Protein AF-R1GXG4-F1 (afdb_monomer)

Mean predicted aligned error: 20.09 Å

pLDDT: mean 72.53, std 22.58, range [26.75, 98.0]

InterPro domains:
  IPR001138 Zn(2)Cys(6) fungal-type DNA-binding domain [PF00172] (22-57)
  IPR001138 Zn(2)Cys(6) fungal-type DNA-binding domain [PS00463] (22-50)
  IPR001138 Zn(2)Cys(6) fungal-type DNA-binding domain [PS50048] (22-52)
  IPR001138 Zn(2)Cys(6) fungal-type DNA-binding domain [SM00066] (17-63)
  IPR001138 Zn(2)Cys(6) fungal-type DNA-binding domain [cd00067] (22-50)
  IPR007219 Xylanolytic transcriptional activator, regulatory domain [PF04082] (161-331)
  IPR036864 Zn(2)-C6 fungal-type DNA-binding domain superfamily [G3DSA:4.10.240.10] (21-91)
  IPR036864 Zn(2)-C6 fungal-type DNA-binding domain superfamily [SSF57701] (13-61)
  IPR050815 Transcription factor, fungi [PTHR47338] (9-331)

Nearest PDB structures (foldseek):
  8qag-assembly1_A  TM=4.528E-01  e=6.783E+00  synthetic construct
  4gpk-assembly1_C  TM=3.638E-01  e=4.171E+00  Bacillus thuringiensis serovar thuringiensis
  4gpk-assembly3_K  TM=1.773E-01  e=3.785E+00  Bacillus thuringiensis serovar thuringiensis

Organism: Botryosphaeria parva (strain UCR-NP2) (NCBI:txid1287680)

Sequence (346 aa):
MQTPLDSPPAAAPRSRQQAGLACDECRRRKLRCDRGQPHCGACRESGVVCNRTSTRQPRGPKKGHLRALQSRIVALERRLSDQNLGDEFVGFPEDSDAFAEPLQSLDDLLAQGLQHGPQQDAMASGSSNSSAVELVTPPPLLGSSPVDCISDLMRADLDHLYFDRAHTFCPMLSKRRYFSRARQPRCSDVDSFSCLQHAMWTLAVSMSSQFQYIQDDLYAYTRLMLESLELDPLQVDCIQIEQVQAWALLAMYEFMRVGYRRGWMSAGKCFRFAILMKLHNIDGLDGIAVNSSVTLSWAEIEERRRTFWMAYTIDRFISLLDQLPLTFDQHVVSIAPDPKVNVSQR

Radius of gyration: 32.57 Å; Cα contacts (8 Å, |Δi|>4): 251; chains: 1; bounding box: 106×86×86 Å

Solvent-accessible surface area (backbone atoms only — not comparable to full-atom values): 22149 Å² total; per-residue (Å²): 140,89,84,82,85,86,74,80,84,78,81,75,81,80,72,83,76,73,94,68,82,66,33,52,58,34,57,73,71,72,47,88,59,78,72,41,82,89,45,24,63,69,32,57,77,65,74,46,85,58,46,70,76,88,70,80,77,80,77,72,81,64,95,56,54,69,59,54,51,53,54,49,49,57,55,47,52,52,55,51,63,77,56,66,76,78,88,90,79,86,81,75,85,86,83,86,88,87,86,88,79,81,86,78,66,84,70,67,73,73,72,73,82,80,87,85,86,85,90,88,86,85,88,82,89,83,85,82,92,72,88,78,72,83,72,76,73,76,78,79,77,84,66,84,60,81,67,79,72,62,46,73,66,55,52,53,51,30,55,51,44,18,64,67,58,50,32,74,83,54,65,33,73,54,69,71,58,49,57,61,55,70,70,50,84,80,69,94,66,92,42,50,60,58,35,24,53,38,19,43,34,39,40,24,28,77,75,35,83,90,41,54,90,50,38,66,62,41,43,53,49,31,50,52,51,52,53,53,57,70,68,40,83,86,51,81,88,64,84,54,71,40,44,35,49,18,29,44,39,44,15,54,38,21,54,76,75,75,35,61,74,59,12,50,55,35,37,53,50,20,49,51,46,38,55,74,66,43,41,46,31,61,66,35,93,66,51,65,74,78,84,53,103,59,88,73,50,72,67,57,54,49,28,46,51,33,41,41,53,51,50,52,49,50,44,50,53,55,24,68,75,69,74,47,84,68,83,74,59,76,89,68,53,52,57,76,95,58,91,79,79,82,82,83,87,130

Secondary structure (DSSP, 8-state):
---PPPPPPPPPP------PPPPHHHHHTTPPP---SSS-HHHHHTT------SS-PPPPSPTTHHHHHHHHHHHHHHHHHTT-------PPP------------TTSSSSSSS----------------------PPPP--SS-GGGG--HHHHHHHHHHIIIIIHHH---S-HHHHHHHHTSPPPSS--HHHHHHHHHHHHHHHT-GGGGGGHHHHHHHHHHHHHHHHH-TT-TT---HHHHHHHHHHHHHHHHHT-HHHHHHHHHHHHHHHHHTTGGGTTSTTTTTSS-SS---HHHHHHHHHHHHHHHHHHHHHHHHH-PPPSS-TTT----S-TTSSSS--

Structure (mmCIF, N/CA/C/O backbone):
data_AF-R1GXG4-F1
#
_entry.id   AF-R1GXG4-F1
#
loop_
_atom_site.group_PDB
_atom_site.id
_atom_site.type_symbol
_atom_site.label_atom_id
_atom_site.label_alt_id
_atom_site.label_comp_id
_atom_site.label_asym_id
_atom_site.label_entity_id
_atom_site.label_seq_id
_atom_site.pdbx_PDB_ins_code
_atom_site.Cartn_x
_atom_site.Cartn_y
_atom_site.Cartn_z
_atom_site.occupancy
_atom_site.B_iso_or_equiv
_atom_site.auth_seq_id
_atom_site.auth_comp_id
_atom_site.auth_asym_id
_atom_site.auth_atom_id
_atom_site.pdbx_PDB_model_num
ATOM 1 N N . MET A 1 1 ? 74.394 -22.932 -60.256 1.00 44.94 1 MET A N 1
ATOM 2 C CA . MET A 1 1 ? 73.849 -22.088 -59.175 1.00 44.94 1 MET A CA 1
ATOM 3 C C . MET A 1 1 ? 72.400 -21.790 -59.510 1.00 44.94 1 MET A C 1
ATOM 5 O O . MET A 1 1 ? 72.145 -21.129 -60.505 1.00 44.94 1 MET A O 1
ATOM 9 N N . GLN A 1 2 ? 71.476 -22.406 -58.774 1.00 38.97 2 GLN A N 1
ATOM 10 C CA . GLN A 1 2 ? 70.028 -22.247 -58.920 1.00 38.97 2 GLN A CA 1
ATOM 11 C C . GLN A 1 2 ? 69.531 -21.282 -57.841 1.00 38.97 2 GLN A C 1
ATOM 13 O O . GLN A 1 2 ? 69.776 -21.562 -56.675 1.00 38.97 2 GLN A O 1
ATOM 18 N N . THR A 1 3 ? 68.804 -20.230 -58.224 1.00 42.28 3 THR A N 1
ATOM 19 C CA . THR A 1 3 ? 67.638 -19.690 -57.495 1.00 42.28 3 THR A CA 1
ATOM 20 C C . THR A 1 3 ? 66.798 -18.838 -58.466 1.00 42.28 3 THR A C 1
ATOM 22 O O . THR A 1 3 ? 67.343 -17.932 -59.098 1.00 42.28 3 THR A O 1
ATOM 25 N N . PRO A 1 4 ? 65.495 -19.127 -58.652 1.00 42.59 4 PRO A N 1
ATOM 26 C CA . PRO A 1 4 ? 64.581 -18.296 -59.431 1.00 42.59 4 PRO A CA 1
ATOM 27 C C . PRO A 1 4 ? 63.930 -17.195 -58.578 1.00 42.59 4 PRO A C 1
ATOM 29 O O . PRO A 1 4 ? 63.867 -17.283 -57.356 1.00 42.59 4 PRO A O 1
ATOM 32 N N . LEU A 1 5 ? 63.439 -16.172 -59.276 1.00 43.88 5 LEU A N 1
ATOM 33 C CA . LEU A 1 5 ? 62.686 -15.016 -58.786 1.00 43.88 5 LEU A CA 1
ATOM 34 C C . LEU A 1 5 ? 61.422 -15.413 -57.999 1.00 43.88 5 LEU A C 1
ATOM 36 O O . LEU A 1 5 ? 60.518 -16.038 -58.557 1.00 43.88 5 LEU A O 1
ATOM 40 N N . ASP A 1 6 ? 61.327 -14.966 -56.744 1.00 38.16 6 ASP A N 1
ATOM 41 C CA . ASP A 1 6 ? 60.097 -15.022 -55.951 1.00 38.16 6 ASP A CA 1
ATOM 42 C C . ASP A 1 6 ? 59.079 -13.993 -56.463 1.00 38.16 6 ASP A C 1
ATOM 44 O O . ASP A 1 6 ? 59.303 -12.781 -56.475 1.00 38.16 6 ASP A O 1
ATOM 48 N N . SER A 1 7 ? 57.939 -14.513 -56.907 1.00 48.03 7 SER A N 1
ATOM 49 C CA . SER A 1 7 ? 56.750 -13.752 -57.290 1.00 48.03 7 SER A CA 1
ATOM 50 C C . SER A 1 7 ? 55.931 -13.392 -56.040 1.00 48.03 7 SER A C 1
ATOM 52 O O . SER A 1 7 ? 55.895 -14.183 -55.095 1.00 48.03 7 SER A O 1
ATOM 54 N N . PRO A 1 8 ? 55.229 -12.243 -55.999 1.00 52.62 8 PRO A N 1
ATOM 55 C CA . PRO A 1 8 ? 54.427 -11.868 -54.837 1.00 52.62 8 PRO A CA 1
ATOM 56 C C . PRO A 1 8 ? 53.206 -12.796 -54.695 1.00 52.62 8 PRO A C 1
ATOM 58 O O . PRO A 1 8 ? 52.617 -13.189 -55.708 1.00 52.62 8 PRO A O 1
ATOM 61 N N . PRO A 1 9 ? 52.778 -13.143 -53.466 1.00 43.19 9 PRO A N 1
ATOM 62 C CA . PRO A 1 9 ? 51.640 -14.029 -53.272 1.00 43.19 9 PRO A CA 1
ATOM 63 C C . PRO A 1 9 ? 50.354 -13.370 -53.780 1.00 43.19 9 PRO A C 1
ATOM 65 O O . PRO A 1 9 ? 49.952 -12.291 -53.340 1.00 43.19 9 PRO A O 1
ATOM 68 N N . ALA A 1 10 ? 49.715 -14.057 -54.725 1.00 40.66 10 ALA A N 1
ATOM 69 C CA . ALA A 1 10 ? 48.426 -13.712 -55.293 1.00 40.66 10 ALA A CA 1
ATOM 70 C C . ALA A 1 10 ? 47.373 -13.526 -54.188 1.00 40.66 10 ALA A C 1
ATOM 72 O O . ALA A 1 10 ? 47.173 -14.389 -53.331 1.00 40.66 10 ALA A O 1
ATOM 73 N N . ALA A 1 11 ? 46.689 -12.382 -54.228 1.00 45.34 11 ALA A N 1
ATOM 74 C CA . ALA A 1 11 ? 45.586 -12.061 -53.339 1.00 45.34 11 ALA A CA 1
ATOM 75 C C . ALA A 1 11 ? 44.495 -13.139 -53.430 1.00 45.34 11 ALA A C 1
ATOM 77 O O . ALA A 1 11 ? 43.921 -13.375 -54.495 1.00 45.34 11 ALA A O 1
ATOM 78 N N . ALA A 1 12 ? 44.208 -13.779 -52.296 1.00 45.47 12 ALA A N 1
ATOM 79 C CA . ALA A 1 12 ? 43.171 -14.792 -52.190 1.00 45.47 12 ALA A CA 1
ATOM 80 C C . ALA A 1 12 ? 41.801 -14.236 -52.641 1.00 45.47 12 ALA A C 1
ATOM 82 O O . ALA A 1 12 ? 41.449 -13.096 -52.307 1.00 45.47 12 ALA A O 1
ATOM 83 N N . PRO A 1 13 ? 40.999 -15.027 -53.376 1.00 40.62 13 PRO A N 1
ATOM 84 C CA . PRO A 1 13 ? 39.686 -14.605 -53.835 1.00 40.62 13 PRO A CA 1
ATOM 85 C C . PRO A 1 13 ? 38.776 -14.335 -52.633 1.00 40.62 13 PRO A C 1
ATOM 87 O O . PRO A 1 13 ? 38.553 -15.197 -51.781 1.00 40.62 13 PRO A O 1
ATOM 90 N N . ARG A 1 14 ? 38.243 -13.109 -52.566 1.00 51.12 14 ARG A N 1
ATOM 91 C CA . ARG A 1 14 ? 37.269 -12.688 -51.554 1.00 51.12 14 ARG A CA 1
ATOM 92 C C . ARG A 1 14 ? 36.060 -13.617 -51.614 1.00 51.12 14 ARG A C 1
ATOM 94 O O . ARG A 1 14 ? 35.303 -13.589 -52.585 1.00 51.12 14 ARG A O 1
ATOM 101 N N . SER A 1 15 ? 35.878 -14.419 -50.568 1.00 42.91 15 SER A N 1
ATOM 102 C CA . SER A 1 15 ? 34.704 -15.269 -50.415 1.00 42.91 15 SER A CA 1
ATOM 103 C C . SER A 1 15 ? 33.437 -14.418 -50.523 1.00 42.91 15 SER A C 1
ATOM 105 O O . SER A 1 15 ? 33.305 -13.339 -49.934 1.00 42.91 15 SER A O 1
ATOM 107 N N . ARG A 1 16 ? 32.513 -14.890 -51.361 1.00 47.59 16 ARG A N 1
ATOM 108 C CA . ARG A 1 16 ? 31.214 -14.272 -51.620 1.00 47.59 16 ARG A CA 1
ATOM 109 C C . ARG A 1 16 ? 30.468 -14.179 -50.285 1.00 47.59 16 ARG A C 1
ATOM 111 O O . ARG A 1 16 ? 30.057 -15.190 -49.728 1.00 47.59 16 ARG A O 1
ATOM 118 N N . GLN A 1 17 ? 30.383 -12.965 -49.740 1.00 50.81 17 GLN A N 1
ATOM 119 C CA . GLN A 1 17 ? 29.927 -12.710 -48.374 1.00 50.81 17 GLN A CA 1
ATOM 120 C C . GLN A 1 17 ? 28.478 -13.172 -48.175 1.00 50.81 17 GLN A C 1
ATOM 122 O O . GLN A 1 17 ? 27.550 -12.590 -48.739 1.00 50.81 17 GLN A O 1
ATOM 127 N N . GLN A 1 18 ? 28.286 -14.172 -47.312 1.00 50.88 18 GLN A N 1
ATOM 128 C CA . GLN A 1 18 ? 27.005 -14.424 -46.655 1.00 50.88 18 GLN A CA 1
ATOM 129 C C . GLN A 1 18 ? 26.520 -13.134 -45.975 1.00 50.88 18 GLN A C 1
ATOM 131 O O . GLN A 1 18 ? 27.303 -12.391 -45.374 1.00 50.88 18 GLN A O 1
ATOM 136 N N . ALA A 1 19 ? 25.222 -12.852 -46.076 1.00 49.00 19 ALA A N 1
ATOM 137 C CA . ALA A 1 19 ? 24.590 -11.653 -45.535 1.00 49.00 19 ALA A CA 1
ATOM 138 C C . ALA A 1 19 ? 24.528 -11.676 -43.991 1.00 49.00 19 ALA A C 1
ATOM 140 O O . ALA A 1 19 ? 23.471 -11.856 -43.398 1.00 49.00 19 ALA A O 1
ATOM 141 N N . GLY A 1 20 ? 25.669 -11.494 -43.321 1.00 63.03 20 GLY A N 1
ATOM 142 C CA . GLY A 1 20 ? 25.749 -11.366 -41.862 1.00 63.03 20 GLY A CA 1
ATOM 143 C C . GLY A 1 20 ? 25.339 -9.973 -41.368 1.00 63.03 20 GLY A C 1
ATOM 144 O O . GLY A 1 20 ? 25.554 -8.975 -42.059 1.00 63.03 20 GLY A O 1
ATOM 145 N N . LEU A 1 21 ? 24.763 -9.871 -40.167 1.00 74.69 21 LEU A N 1
ATOM 146 C CA . LEU A 1 21 ? 24.398 -8.581 -39.569 1.00 74.69 21 LEU A CA 1
ATOM 147 C C . LEU A 1 21 ? 25.643 -7.701 -39.320 1.00 74.69 21 LEU A C 1
ATOM 149 O O . LEU A 1 21 ? 26.699 -8.186 -38.918 1.00 74.69 21 LEU A O 1
ATOM 153 N N . ALA A 1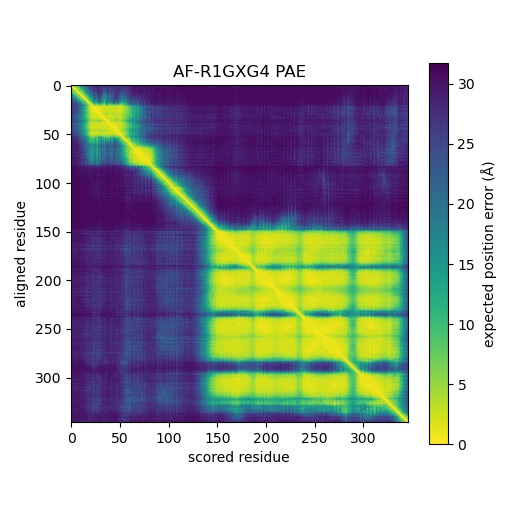 22 ? 25.512 -6.390 -39.544 1.00 85.25 22 ALA A N 1
ATOM 154 C CA . ALA A 1 22 ? 26.508 -5.402 -39.119 1.00 85.25 22 ALA A CA 1
ATOM 155 C C . ALA A 1 22 ? 26.616 -5.366 -37.582 1.00 85.25 22 ALA A C 1
ATOM 157 O O . ALA A 1 22 ? 25.598 -5.563 -36.907 1.00 85.25 22 ALA A O 1
ATOM 158 N N . CYS A 1 23 ? 27.815 -5.081 -37.055 1.00 87.38 23 CYS A N 1
ATOM 159 C CA . CYS A 1 23 ? 28.046 -4.896 -35.618 1.00 87.38 23 CYS A CA 1
ATOM 160 C C . CYS A 1 23 ? 27.237 -3.720 -35.054 1.00 87.38 23 CYS A C 1
ATOM 162 O O . CYS A 1 23 ? 26.769 -2.851 -35.801 1.00 87.38 23 CYS A O 1
ATOM 164 N N . ASP A 1 24 ? 27.080 -3.698 -33.735 1.00 86.12 24 ASP A N 1
ATOM 165 C CA . ASP A 1 24 ? 26.191 -2.758 -33.056 1.00 86.12 24 ASP A CA 1
ATOM 166 C C . ASP A 1 24 ? 26.666 -1.309 -33.215 1.00 86.12 24 ASP A C 1
ATOM 168 O O . ASP A 1 24 ? 25.859 -0.429 -33.513 1.00 86.12 24 ASP A O 1
ATOM 172 N N . GLU A 1 25 ? 27.979 -1.065 -33.170 1.00 86.31 25 GLU A N 1
ATOM 173 C CA . GLU A 1 25 ? 28.520 0.292 -33.293 1.00 86.31 25 GLU A CA 1
ATOM 174 C C . GLU A 1 25 ? 28.436 0.839 -34.724 1.00 86.31 25 GLU A C 1
ATOM 176 O O . GLU A 1 25 ? 28.010 1.978 -34.925 1.00 86.31 25 GLU A O 1
ATOM 181 N N . CYS A 1 26 ? 28.732 0.028 -35.750 1.00 87.75 26 CYS A N 1
ATOM 182 C CA . CYS A 1 26 ? 28.500 0.443 -37.138 1.00 87.75 26 CYS A CA 1
ATOM 183 C C . CYS A 1 26 ? 27.008 0.684 -37.408 1.00 87.75 26 CYS A C 1
ATOM 185 O O . CYS A 1 26 ? 26.660 1.600 -38.152 1.00 87.75 26 CYS A O 1
ATOM 187 N N . ARG A 1 27 ? 26.111 -0.094 -36.784 1.00 83.69 27 ARG A N 1
ATOM 188 C CA . ARG A 1 27 ? 24.660 0.103 -36.903 1.00 83.69 27 ARG A CA 1
ATOM 189 C C . ARG A 1 27 ? 24.210 1.397 -36.224 1.00 83.69 27 ARG A C 1
ATOM 191 O O . ARG A 1 27 ? 23.431 2.139 -36.821 1.00 83.69 27 ARG A O 1
ATOM 198 N N . ARG A 1 28 ? 24.724 1.687 -35.026 1.00 82.62 28 ARG A N 1
ATOM 199 C CA . ARG A 1 28 ? 24.441 2.913 -34.264 1.00 82.62 28 ARG A CA 1
ATOM 200 C C . ARG A 1 28 ? 24.931 4.158 -35.002 1.00 82.62 28 ARG A C 1
ATOM 202 O O . ARG A 1 28 ? 24.184 5.122 -35.131 1.00 82.62 28 ARG A O 1
ATOM 209 N N . ARG A 1 29 ? 26.149 4.108 -35.554 1.00 83.38 29 ARG A N 1
ATOM 210 C CA . ARG A 1 29 ? 26.756 5.205 -36.329 1.00 83.38 29 ARG A CA 1
ATOM 211 C C . ARG A 1 29 ? 26.276 5.288 -37.781 1.00 83.38 29 ARG A C 1
ATOM 213 O O . ARG A 1 29 ? 26.661 6.213 -38.485 1.00 83.38 29 ARG A O 1
ATOM 220 N N . LYS A 1 30 ? 25.446 4.341 -38.238 1.00 85.19 30 LYS A N 1
ATOM 221 C CA . LYS A 1 30 ? 24.996 4.213 -39.639 1.00 85.19 30 LYS A CA 1
ATOM 222 C C . LYS A 1 30 ? 26.164 4.145 -40.642 1.00 85.19 30 LYS A C 1
ATOM 224 O O . LYS A 1 30 ? 26.069 4.661 -41.751 1.00 85.19 30 LYS A O 1
ATOM 229 N N . LEU A 1 31 ? 27.259 3.490 -40.255 1.00 84.31 31 LEU A N 1
ATOM 230 C CA . LEU A 1 31 ? 28.454 3.298 -41.079 1.00 84.31 31 LEU A CA 1
ATOM 231 C C . LEU A 1 31 ? 28.465 1.906 -41.721 1.00 84.31 31 LEU A C 1
ATOM 233 O O . LEU A 1 31 ? 27.875 0.949 -41.208 1.00 84.31 31 LEU A O 1
ATOM 237 N N . ARG A 1 32 ? 29.174 1.770 -42.846 1.00 83.44 32 ARG A N 1
ATOM 238 C CA . ARG A 1 32 ? 29.351 0.480 -43.520 1.00 83.44 32 ARG A CA 1
ATOM 239 C C . ARG A 1 32 ? 30.250 -0.428 -42.675 1.00 83.44 32 ARG A C 1
ATOM 241 O O . ARG A 1 32 ? 31.396 -0.091 -42.411 1.00 83.44 32 ARG A O 1
ATOM 248 N N . CYS A 1 33 ? 29.737 -1.594 -42.282 1.00 87.94 33 CYS A N 1
ATOM 249 C CA . CYS A 1 33 ? 30.510 -2.608 -41.563 1.00 87.94 33 CYS A CA 1
ATOM 250 C C . CYS A 1 33 ? 31.160 -3.579 -42.559 1.00 87.94 33 CYS A C 1
ATOM 252 O O . CYS A 1 33 ? 30.465 -4.265 -43.311 1.00 87.94 33 CYS A O 1
ATOM 254 N N . ASP A 1 34 ? 32.486 -3.660 -42.538 1.00 87.44 34 ASP A N 1
ATOM 255 C CA . ASP A 1 34 ? 33.313 -4.591 -43.319 1.00 87.44 34 ASP A CA 1
ATOM 256 C C . ASP A 1 34 ? 33.333 -6.019 -42.742 1.00 87.44 34 ASP A C 1
ATOM 258 O O . ASP A 1 34 ? 33.772 -6.952 -43.408 1.00 87.44 34 ASP A O 1
ATOM 262 N N . ARG A 1 35 ? 32.770 -6.211 -41.540 1.00 82.44 35 ARG A N 1
ATOM 263 C CA . ARG A 1 35 ? 32.528 -7.515 -40.897 1.00 82.44 35 ARG A CA 1
ATOM 264 C C . ARG A 1 35 ? 33.786 -8.355 -40.586 1.00 82.44 35 ARG A C 1
ATOM 266 O O . ARG A 1 35 ? 33.638 -9.526 -40.237 1.00 82.44 35 ARG A O 1
ATOM 273 N N . GLY A 1 36 ? 34.988 -7.769 -40.568 1.00 82.06 36 GLY A N 1
ATOM 274 C CA . GLY A 1 36 ? 36.224 -8.459 -40.148 1.00 82.06 36 GLY A CA 1
ATOM 275 C C . GLY A 1 36 ? 36.154 -9.062 -38.732 1.00 82.06 36 GLY A C 1
ATOM 276 O O . GLY A 1 36 ? 35.508 -8.494 -37.855 1.00 82.06 36 GLY A O 1
ATOM 277 N N . GLN A 1 37 ? 36.748 -10.235 -38.498 1.00 77.19 37 GLN A N 1
ATOM 278 C CA . GLN A 1 37 ? 36.896 -10.839 -37.159 1.00 77.19 37 GLN A CA 1
ATOM 279 C C . GLN A 1 37 ? 38.342 -10.651 -36.670 1.00 77.19 37 GLN A C 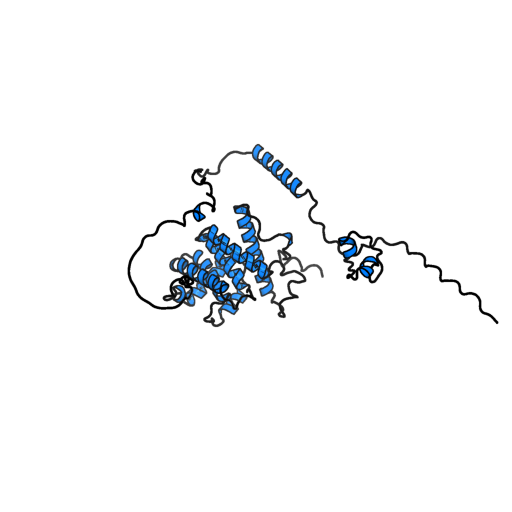1
ATOM 281 O O . GLN A 1 37 ? 39.247 -10.777 -37.495 1.00 77.19 37 GLN A O 1
ATOM 286 N N . PRO A 1 38 ? 38.593 -10.358 -35.375 1.00 77.06 38 PRO A N 1
ATOM 287 C CA . PRO A 1 38 ? 37.645 -10.218 -34.254 1.00 77.06 38 PRO A CA 1
ATOM 288 C C . PRO A 1 38 ? 36.918 -8.860 -34.189 1.00 77.06 38 PRO A C 1
ATOM 290 O O . PRO A 1 38 ? 35.855 -8.758 -33.581 1.00 77.06 38 PRO A O 1
ATOM 293 N N . HIS A 1 39 ? 37.433 -7.830 -34.864 1.00 87.75 39 HIS A N 1
ATOM 294 C CA . HIS A 1 39 ? 36.821 -6.501 -34.944 1.00 87.75 39 HIS A CA 1
ATOM 295 C C . HIS A 1 39 ? 36.692 -6.063 -36.404 1.00 87.75 39 HIS A C 1
ATOM 297 O O . HIS A 1 39 ? 37.554 -6.376 -37.226 1.00 87.75 39 HIS A O 1
ATOM 303 N N . CYS A 1 40 ? 35.628 -5.324 -36.736 1.00 90.19 40 CYS A N 1
ATOM 304 C CA . CYS A 1 40 ? 35.537 -4.691 -38.051 1.00 90.19 40 CYS A CA 1
ATOM 305 C C . CYS A 1 40 ? 36.521 -3.509 -38.141 1.00 90.19 40 CYS A C 1
ATOM 307 O O . CYS A 1 40 ? 36.838 -2.890 -37.122 1.00 90.19 40 CYS A O 1
ATOM 309 N N . GLY A 1 41 ? 36.999 -3.191 -39.345 1.00 88.00 41 GLY A N 1
ATOM 310 C CA . GLY A 1 41 ? 37.988 -2.141 -39.595 1.00 88.00 41 GLY A CA 1
ATOM 311 C C . GLY A 1 41 ? 37.577 -0.789 -39.016 1.00 88.00 41 GLY A C 1
ATOM 312 O O . GLY A 1 41 ? 38.366 -0.164 -38.316 1.00 88.00 41 GLY A O 1
ATOM 313 N N . ALA A 1 42 ? 36.305 -0.410 -39.175 1.00 87.75 42 ALA A N 1
ATOM 314 C CA . ALA A 1 42 ? 35.783 0.844 -38.626 1.00 87.75 42 ALA A CA 1
ATOM 315 C C . ALA A 1 42 ? 35.849 0.908 -37.086 1.00 87.75 42 ALA A C 1
ATOM 317 O O . ALA A 1 42 ? 36.199 1.943 -36.518 1.00 87.75 42 ALA A O 1
ATOM 318 N N . CYS A 1 43 ? 35.528 -0.192 -36.394 1.00 90.44 43 CYS A N 1
ATOM 319 C CA . CYS A 1 43 ? 35.638 -0.257 -34.934 1.00 90.44 43 CYS A CA 1
ATOM 320 C C . CYS A 1 43 ? 37.098 -0.288 -34.475 1.00 90.44 43 CYS A C 1
ATOM 322 O O . CYS A 1 43 ? 37.418 0.331 -33.465 1.00 90.44 43 CYS A O 1
ATOM 324 N N . ARG A 1 44 ? 37.974 -0.968 -35.228 1.00 90.19 44 ARG A N 1
ATOM 325 C CA . ARG A 1 44 ? 39.410 -1.039 -34.938 1.00 90.19 44 ARG A CA 1
ATOM 326 C C . ARG A 1 44 ? 40.068 0.336 -35.031 1.00 90.19 44 ARG A C 1
ATOM 328 O O . ARG A 1 44 ? 40.781 0.719 -34.116 1.00 90.19 44 ARG A O 1
ATOM 335 N N . GLU A 1 45 ? 39.798 1.079 -36.100 1.00 87.38 45 GLU A N 1
ATOM 336 C CA . GLU A 1 45 ? 40.315 2.443 -36.287 1.00 87.38 45 GLU A CA 1
ATOM 337 C C . GLU A 1 45 ? 39.759 3.418 -35.250 1.00 87.38 45 GLU A C 1
ATOM 339 O O . GLU A 1 45 ? 40.465 4.304 -34.785 1.00 87.38 45 GLU A O 1
ATOM 344 N N . SER A 1 46 ? 38.504 3.225 -34.842 1.00 85.44 46 SER A N 1
ATOM 345 C CA . SER A 1 46 ? 37.871 4.055 -33.815 1.00 85.44 46 SER A CA 1
ATOM 346 C C . SER A 1 46 ? 38.261 3.669 -32.380 1.00 85.44 46 SER A C 1
ATOM 348 O O . SER A 1 46 ? 37.804 4.332 -31.454 1.00 85.44 46 SER A O 1
ATOM 350 N N . GLY A 1 47 ? 39.029 2.591 -32.170 1.00 84.19 47 GLY A N 1
ATOM 351 C CA . GLY A 1 47 ? 39.413 2.106 -30.836 1.00 84.19 47 GLY A CA 1
ATOM 352 C C . GLY A 1 47 ? 38.242 1.654 -29.951 1.00 84.19 47 GLY A C 1
ATOM 353 O O . GLY A 1 47 ? 38.367 1.621 -28.732 1.00 84.19 47 GLY A O 1
ATOM 354 N N . VAL A 1 48 ? 37.088 1.330 -30.542 1.00 86.44 48 VAL A N 1
ATOM 355 C CA . VAL A 1 48 ? 35.854 0.990 -29.813 1.00 86.44 48 VAL A CA 1
ATOM 356 C C . VAL A 1 48 ? 35.559 -0.505 -29.862 1.00 86.44 48 VAL A C 1
ATOM 358 O O . VAL A 1 48 ? 35.839 -1.188 -30.850 1.00 86.44 48 VAL A O 1
ATOM 361 N N . VAL A 1 49 ? 34.923 -1.015 -28.806 1.00 85.69 49 VAL A N 1
ATOM 362 C CA . VAL A 1 49 ? 34.553 -2.430 -28.687 1.00 85.69 49 VAL A CA 1
ATOM 363 C C . VAL A 1 49 ? 33.554 -2.817 -29.783 1.00 85.69 49 VAL A C 1
ATOM 365 O O . VAL A 1 49 ? 32.442 -2.296 -29.868 1.00 85.69 49 VAL A O 1
ATOM 368 N N . CYS A 1 50 ? 33.944 -3.762 -30.640 1.00 88.88 50 CYS A N 1
ATOM 369 C CA . CYS A 1 50 ? 33.102 -4.258 -31.728 1.00 88.88 50 CYS A CA 1
ATOM 370 C C . CYS A 1 50 ? 32.235 -5.434 -31.258 1.00 88.88 50 CYS A C 1
ATOM 372 O O . CYS A 1 50 ? 32.651 -6.585 -31.387 1.00 88.88 50 CYS A O 1
ATOM 374 N N . ASN A 1 51 ? 31.018 -5.163 -30.776 1.00 86.62 51 ASN A N 1
ATOM 375 C CA . ASN A 1 51 ? 30.057 -6.213 -30.421 1.00 86.62 51 ASN A CA 1
ATOM 376 C C . ASN A 1 51 ? 29.113 -6.565 -31.592 1.00 86.62 51 ASN A C 1
ATOM 378 O O . ASN A 1 51 ? 28.684 -5.691 -32.352 1.00 86.62 51 ASN A O 1
ATOM 382 N N . ARG A 1 52 ? 28.812 -7.856 -31.768 1.00 82.75 52 ARG A N 1
ATOM 383 C CA . ARG A 1 52 ? 27.872 -8.378 -32.773 1.00 82.75 52 ARG A CA 1
ATOM 384 C C . ARG A 1 52 ? 26.754 -9.134 -32.073 1.00 82.75 52 ARG A C 1
ATOM 386 O O . ARG A 1 52 ? 26.799 -10.356 -31.973 1.00 82.75 52 ARG A O 1
ATOM 393 N N . THR A 1 53 ? 25.728 -8.415 -31.640 1.00 70.81 53 THR A N 1
ATOM 394 C CA . THR A 1 53 ? 24.545 -9.047 -31.053 1.00 70.81 53 THR A CA 1
ATOM 395 C C . THR A 1 53 ? 23.726 -9.770 -32.140 1.00 70.81 53 THR A C 1
ATOM 397 O O . THR A 1 53 ? 23.337 -9.162 -33.145 1.00 70.81 53 THR A O 1
ATOM 400 N N . SER A 1 54 ? 23.471 -11.079 -31.977 1.00 64.69 54 SER A N 1
ATOM 401 C CA . SER A 1 54 ? 22.716 -11.894 -32.956 1.00 64.69 54 SER A CA 1
ATOM 402 C C . SER A 1 54 ? 21.199 -11.659 -32.892 1.00 64.69 54 SER A C 1
ATOM 404 O O . SER A 1 54 ? 20.486 -11.878 -33.873 1.00 64.69 54 SER A O 1
ATOM 406 N N . THR A 1 55 ? 20.703 -11.137 -31.771 1.00 59.94 55 THR A N 1
ATOM 407 C CA . THR A 1 55 ? 19.288 -10.853 -31.533 1.00 59.94 55 THR A CA 1
ATOM 408 C C . THR A 1 55 ? 18.958 -9.406 -31.900 1.00 59.94 55 THR A C 1
ATOM 410 O O . THR A 1 55 ? 19.494 -8.453 -31.331 1.00 59.94 55 THR A O 1
ATOM 413 N N . ARG A 1 56 ? 18.055 -9.207 -32.869 1.00 56.78 56 ARG A N 1
ATOM 414 C CA . ARG A 1 56 ? 17.508 -7.875 -33.174 1.00 56.78 56 ARG A CA 1
ATOM 415 C C . ARG A 1 56 ? 16.626 -7.421 -32.008 1.00 56.78 56 ARG A C 1
ATOM 417 O O . ARG A 1 56 ? 15.578 -8.012 -31.787 1.00 56.78 56 ARG A O 1
ATOM 424 N N . GLN A 1 57 ? 17.016 -6.345 -31.328 1.00 61.03 57 GLN A N 1
ATOM 425 C CA . GLN A 1 57 ? 16.130 -5.600 -30.427 1.00 61.03 57 GLN A CA 1
ATOM 426 C C . GLN A 1 57 ? 14.850 -5.199 -31.201 1.00 61.03 57 GLN A C 1
ATOM 428 O O . GLN A 1 57 ? 14.973 -4.681 -32.325 1.00 61.03 57 GLN A O 1
ATOM 433 N N . PRO A 1 58 ? 13.636 -5.470 -30.684 1.00 58.41 58 PRO A N 1
ATOM 434 C CA . PRO A 1 58 ? 12.401 -5.112 -31.369 1.00 58.41 58 PRO A CA 1
ATOM 435 C C . PRO A 1 58 ? 12.325 -3.590 -31.521 1.00 58.41 58 PRO A C 1
ATOM 437 O O . PRO A 1 58 ? 12.574 -2.832 -30.588 1.00 58.41 58 PRO A O 1
ATOM 440 N N . ARG A 1 59 ? 12.015 -3.122 -32.734 1.00 61.16 59 ARG A N 1
ATOM 441 C CA . ARG A 1 59 ? 11.778 -1.693 -32.969 1.00 61.16 59 ARG A CA 1
ATOM 442 C C . ARG A 1 59 ? 10.460 -1.325 -32.295 1.00 61.16 59 ARG A C 1
ATOM 444 O O . ARG A 1 59 ? 9.487 -2.058 -32.465 1.00 61.16 59 ARG A O 1
ATOM 451 N N . GLY A 1 60 ? 10.445 -0.201 -31.579 1.00 64.94 60 GLY A N 1
ATOM 452 C CA . GLY A 1 60 ? 9.236 0.333 -30.953 1.00 64.94 60 GLY A CA 1
ATOM 453 C C . GLY A 1 60 ? 8.062 0.482 -31.937 1.00 64.94 60 GLY A C 1
ATOM 454 O O . GLY A 1 60 ? 8.260 0.408 -33.159 1.00 64.94 60 GLY A O 1
ATOM 455 N N . PRO A 1 61 ? 6.833 0.681 -31.426 1.00 70.12 61 PRO A N 1
ATOM 456 C CA . PRO A 1 61 ? 5.614 0.703 -32.232 1.00 70.12 61 PRO A CA 1
ATOM 457 C C . PRO A 1 61 ? 5.741 1.630 -33.447 1.00 70.12 61 PRO A C 1
ATOM 459 O O . PRO A 1 61 ? 6.278 2.736 -33.351 1.00 70.12 61 PRO A O 1
ATOM 462 N N . LYS A 1 62 ? 5.266 1.182 -34.620 1.00 69.44 62 LYS A N 1
ATOM 463 C CA . LYS A 1 62 ? 5.392 1.949 -35.872 1.00 69.44 62 LYS A CA 1
ATOM 464 C C . LYS A 1 62 ? 4.802 3.354 -35.689 1.00 69.44 62 LYS A C 1
ATOM 466 O O . LYS A 1 62 ? 3.666 3.498 -35.235 1.00 69.44 62 LYS A O 1
ATOM 471 N N . LYS A 1 63 ? 5.566 4.382 -36.077 1.00 57.28 63 LYS A N 1
ATOM 472 C CA . LYS A 1 63 ? 5.163 5.798 -36.051 1.00 57.28 63 LYS A CA 1
ATOM 473 C C . LYS A 1 63 ? 3.820 5.946 -36.782 1.00 57.28 63 LYS A C 1
ATOM 475 O O . LYS A 1 63 ? 3.768 5.787 -37.995 1.00 57.28 63 LYS A O 1
ATOM 480 N N . GLY A 1 64 ? 2.739 6.170 -36.033 1.00 69.19 64 GLY A N 1
ATOM 481 C CA . GLY A 1 64 ? 1.367 6.232 -36.556 1.00 69.19 64 GLY A CA 1
ATOM 482 C C . GLY A 1 64 ? 0.371 5.269 -35.899 1.00 69.19 64 GLY A C 1
ATOM 483 O O . GLY A 1 64 ? -0.827 5.499 -36.020 1.00 69.19 64 GLY A O 1
ATOM 484 N N . HIS A 1 65 ? 0.826 4.256 -35.150 1.00 77.25 65 HIS A N 1
ATOM 485 C CA . HIS A 1 65 ? -0.075 3.335 -34.440 1.00 77.25 65 HIS A CA 1
ATOM 486 C C . HIS A 1 65 ? -0.961 4.066 -33.418 1.00 77.25 65 HIS A C 1
ATOM 488 O O . HIS A 1 65 ? -2.161 3.829 -33.366 1.00 77.25 65 HIS A O 1
ATOM 494 N N . LEU A 1 66 ? -0.395 5.043 -32.700 1.00 75.25 66 LEU A N 1
ATOM 495 C CA . LEU A 1 66 ? -1.150 5.905 -31.785 1.00 75.25 66 LEU A CA 1
ATOM 496 C C . LEU A 1 66 ? -2.241 6.712 -32.506 1.00 75.25 66 LEU A C 1
ATOM 498 O O . LEU A 1 66 ? -3.370 6.755 -32.038 1.00 75.25 66 LEU A O 1
ATOM 502 N N . ARG A 1 67 ? -1.948 7.267 -33.691 1.00 77.94 67 ARG A N 1
ATOM 503 C CA . ARG A 1 67 ? -2.940 8.009 -34.492 1.00 77.94 67 ARG A CA 1
ATOM 504 C C . ARG A 1 67 ? -4.051 7.102 -35.027 1.00 77.94 67 ARG A C 1
ATOM 506 O O . ARG A 1 67 ? -5.205 7.517 -35.092 1.00 77.94 67 ARG A O 1
ATOM 513 N N . ALA A 1 68 ? -3.716 5.864 -35.391 1.00 81.75 68 ALA A N 1
ATOM 514 C CA . ALA A 1 68 ? -4.691 4.870 -35.832 1.00 81.75 68 ALA A CA 1
ATOM 515 C C . ALA A 1 68 ? -5.619 4.433 -34.686 1.00 81.75 68 ALA A C 1
ATOM 517 O O . ALA A 1 68 ? -6.823 4.300 -34.896 1.00 81.75 68 ALA A O 1
ATOM 518 N N . LEU A 1 69 ? -5.077 4.265 -33.474 1.00 79.38 69 LEU A N 1
ATOM 519 C CA . LEU A 1 69 ? -5.867 3.980 -32.275 1.00 79.38 69 LEU A CA 1
ATOM 520 C C . LEU A 1 69 ? -6.777 5.159 -31.911 1.00 79.38 69 LEU A C 1
ATOM 522 O O . LEU A 1 69 ? -7.972 4.951 -31.738 1.00 79.38 69 LEU A O 1
ATOM 526 N N . GLN A 1 70 ? -6.255 6.389 -31.909 1.00 83.56 70 GLN A N 1
ATOM 527 C CA . GLN A 1 70 ? -7.047 7.607 -31.680 1.00 83.56 70 GLN A CA 1
ATOM 528 C C . GLN A 1 70 ? -8.202 7.739 -32.683 1.00 83.56 70 GLN A C 1
ATOM 530 O O . GLN A 1 70 ? -9.337 7.988 -32.295 1.00 83.56 70 GLN A O 1
ATOM 535 N N . SER A 1 71 ? -7.947 7.485 -33.970 1.00 88.38 71 SER A N 1
ATOM 536 C CA . SER A 1 71 ? -8.993 7.531 -35.005 1.00 88.38 71 SER A CA 1
ATOM 537 C C . SER A 1 71 ? -10.066 6.456 -34.798 1.00 88.38 71 SER A C 1
ATOM 539 O O . SER A 1 71 ? -11.240 6.677 -35.086 1.00 88.38 71 SER A O 1
ATOM 541 N N . ARG A 1 72 ? -9.673 5.281 -34.289 1.00 87.94 72 ARG A N 1
ATOM 542 C CA . ARG A 1 72 ? -10.594 4.175 -34.010 1.00 87.94 72 ARG A CA 1
ATOM 543 C C . ARG A 1 72 ? -11.448 4.429 -32.769 1.00 87.94 72 ARG A C 1
ATOM 545 O O . ARG A 1 72 ? -12.607 4.037 -32.782 1.00 87.94 72 ARG A O 1
ATOM 552 N N . ILE A 1 73 ? -10.902 5.096 -31.753 1.00 90.00 73 ILE A N 1
ATOM 553 C CA . ILE A 1 73 ? -11.646 5.533 -30.562 1.00 90.00 73 ILE A CA 1
ATOM 554 C C . ILE A 1 73 ? -12.749 6.511 -30.973 1.00 90.00 73 ILE A C 1
ATOM 556 O O . ILE A 1 73 ? -13.916 6.212 -30.753 1.00 90.00 73 ILE A O 1
ATOM 560 N N . VAL A 1 74 ? -12.410 7.568 -31.719 1.00 89.38 74 VAL A N 1
ATOM 561 C CA . VAL A 1 74 ? -13.393 8.559 -32.204 1.00 89.38 74 VAL A CA 1
ATOM 562 C C . VAL A 1 74 ? -14.500 7.912 -33.048 1.00 89.38 74 VAL A C 1
ATOM 564 O O . VAL A 1 74 ? -15.669 8.283 -32.958 1.00 89.38 74 VAL A O 1
ATOM 567 N N . ALA A 1 75 ? -14.157 6.925 -33.879 1.00 86.81 75 ALA A N 1
ATOM 568 C CA . ALA A 1 75 ? -15.145 6.200 -34.676 1.00 86.81 75 ALA A CA 1
ATOM 569 C C . ALA A 1 75 ? -16.069 5.309 -33.825 1.00 86.81 75 ALA A C 1
ATOM 571 O O . ALA A 1 75 ? -17.232 5.131 -34.180 1.00 86.81 75 ALA A O 1
ATOM 572 N N . LEU A 1 76 ? -15.565 4.731 -32.731 1.00 82.88 76 LEU A N 1
ATOM 573 C CA . LEU A 1 76 ? -16.359 3.912 -31.814 1.00 82.88 76 LEU A CA 1
ATOM 574 C C . LEU A 1 76 ? -17.239 4.774 -30.911 1.00 82.88 76 LEU A C 1
ATOM 576 O O . LEU A 1 76 ? -18.405 4.443 -30.746 1.00 82.88 76 LEU A O 1
ATOM 580 N N . GLU A 1 77 ? -16.726 5.895 -30.410 1.00 83.69 77 GLU A N 1
ATOM 581 C CA . GLU A 1 77 ? -17.493 6.870 -29.628 1.00 83.69 77 GLU A CA 1
ATOM 582 C C . GLU A 1 77 ? -18.685 7.393 -30.426 1.00 83.69 77 GLU A C 1
ATOM 584 O O . GLU A 1 77 ? -19.806 7.338 -29.940 1.00 83.69 77 GLU A O 1
ATOM 589 N N . ARG A 1 78 ? -18.490 7.766 -31.699 1.00 83.44 78 ARG A N 1
ATOM 590 C CA . ARG A 1 78 ? -19.604 8.163 -32.579 1.00 83.44 78 ARG A CA 1
ATOM 591 C C . ARG A 1 78 ? -20.641 7.058 -32.760 1.00 83.44 78 ARG A C 1
ATOM 593 O O . ARG A 1 78 ? -21.832 7.331 -32.720 1.00 83.44 78 ARG A O 1
ATOM 600 N N . ARG A 1 79 ? -20.201 5.806 -32.923 1.00 81.31 79 ARG A N 1
ATOM 601 C CA . ARG A 1 79 ? -21.116 4.660 -33.054 1.00 81.31 79 ARG A CA 1
ATOM 602 C C . ARG A 1 79 ? -21.872 4.362 -31.765 1.00 81.31 79 ARG A C 1
ATOM 604 O O . ARG A 1 79 ? -22.985 3.865 -31.850 1.00 81.31 79 ARG A O 1
ATOM 611 N N . LEU A 1 80 ? -21.274 4.631 -30.608 1.00 73.69 80 LEU A N 1
ATOM 612 C CA . LEU A 1 80 ? -21.930 4.493 -29.311 1.00 73.69 80 LEU A CA 1
ATOM 613 C C . LEU A 1 80 ? -22.912 5.645 -29.064 1.00 73.69 80 LEU A C 1
ATOM 615 O O . LEU A 1 80 ? -24.014 5.393 -28.593 1.00 73.69 80 LEU A O 1
ATOM 619 N N . SER A 1 81 ? -22.571 6.874 -29.462 1.00 74.75 81 SER A N 1
ATOM 620 C CA . SER A 1 81 ? -23.484 8.023 -29.411 1.00 74.75 81 SER A CA 1
ATOM 621 C C . SER A 1 81 ? -24.694 7.853 -30.335 1.00 74.75 81 SER A C 1
ATOM 623 O O . SER A 1 81 ? -25.812 8.150 -29.925 1.00 74.75 81 SER A O 1
ATOM 625 N N . ASP A 1 82 ? -24.499 7.314 -31.542 1.00 72.44 82 ASP A N 1
ATOM 626 C CA . ASP A 1 82 ? -25.592 7.009 -32.479 1.00 72.44 82 ASP A CA 1
ATOM 627 C C . ASP A 1 82 ? -26.486 5.849 -31.994 1.00 72.44 82 ASP A C 1
ATOM 629 O O . ASP A 1 82 ? -27.611 5.692 -32.465 1.00 72.44 82 ASP A O 1
ATOM 633 N N . GLN A 1 83 ? -25.996 5.019 -31.065 1.00 67.50 83 GLN A N 1
ATOM 634 C CA . GLN A 1 83 ? -26.694 3.845 -30.530 1.00 67.50 83 GLN A CA 1
ATOM 635 C C . GLN A 1 83 ? -27.350 4.076 -29.165 1.00 67.50 83 GLN A C 1
ATOM 637 O O . GLN A 1 83 ? -27.694 3.090 -28.516 1.00 67.50 83 GLN A O 1
ATOM 642 N N . ASN A 1 84 ? -27.538 5.321 -28.714 1.00 54.59 84 ASN A N 1
ATOM 643 C CA . ASN A 1 84 ? -28.104 5.588 -27.392 1.00 54.59 84 ASN A CA 1
ATOM 644 C C . ASN A 1 84 ? -29.516 4.974 -27.230 1.00 54.59 84 ASN A C 1
ATOM 646 O O . ASN A 1 84 ? -30.529 5.575 -27.587 1.00 54.59 84 ASN A O 1
ATOM 650 N N . LEU A 1 85 ? -29.563 3.759 -26.673 1.00 49.41 85 LEU A N 1
ATOM 651 C CA . LEU A 1 85 ? -30.665 3.251 -25.872 1.00 49.41 85 LEU A CA 1
ATOM 652 C C . LEU A 1 85 ? -30.743 4.167 -24.659 1.00 49.41 85 LEU A C 1
ATOM 654 O O . LEU A 1 85 ? -29.842 4.182 -23.823 1.00 49.41 85 LEU A O 1
ATOM 658 N N . GLY A 1 86 ? -31.796 4.973 -24.632 1.00 45.28 86 GLY A N 1
ATOM 659 C CA . GLY A 1 86 ? -32.085 5.847 -23.518 1.00 45.28 86 GLY A CA 1
ATOM 660 C C . GLY A 1 86 ? -32.281 5.090 -22.205 1.00 45.28 86 GLY A C 1
ATOM 661 O O . GLY A 1 86 ? -32.828 3.990 -22.175 1.00 45.28 86 GLY A O 1
ATOM 662 N N . ASP A 1 87 ? -31.898 5.821 -21.163 1.00 48.12 87 ASP A N 1
ATOM 663 C CA . ASP A 1 87 ? -32.556 5.938 -19.863 1.00 48.12 87 ASP A CA 1
ATOM 664 C C . ASP A 1 87 ? -32.201 4.930 -18.759 1.00 48.12 87 ASP A C 1
ATOM 666 O O . ASP A 1 87 ? -32.681 3.804 -18.708 1.00 48.12 87 ASP A O 1
ATOM 670 N N . GLU A 1 88 ? -31.304 5.378 -17.876 1.00 44.72 88 GLU A N 1
ATOM 671 C CA . GLU A 1 88 ? -31.540 5.633 -16.442 1.00 44.72 88 GLU A CA 1
ATOM 672 C C . GLU A 1 88 ? -30.195 5.552 -15.700 1.00 44.72 88 GLU A C 1
ATOM 674 O O . GLU A 1 88 ? -29.758 4.492 -15.251 1.00 44.72 88 GLU A O 1
ATOM 679 N N . PHE A 1 89 ? -29.517 6.692 -15.533 1.00 37.69 89 PHE A N 1
ATOM 680 C CA . PHE A 1 89 ? -28.585 6.845 -14.418 1.00 37.69 89 PHE A CA 1
ATOM 681 C C . PHE A 1 89 ? -28.585 8.290 -13.914 1.00 37.69 89 PHE A C 1
ATOM 683 O O . PHE A 1 89 ? -28.377 9.239 -14.664 1.00 37.69 89 PHE A O 1
ATOM 690 N N . VAL A 1 90 ? -28.886 8.399 -12.624 1.00 38.78 90 VAL A N 1
ATOM 691 C CA . VAL A 1 90 ? -29.144 9.587 -11.807 1.00 38.78 90 VAL A CA 1
ATOM 692 C C . VAL A 1 90 ? -28.139 10.715 -12.063 1.00 38.78 90 VAL A C 1
ATOM 694 O O . VAL A 1 90 ? -26.946 10.575 -11.798 1.00 38.78 90 VAL A O 1
ATOM 697 N N . GLY A 1 91 ? -28.650 11.856 -12.531 1.00 33.66 91 GLY A N 1
ATOM 698 C CA . GLY A 1 91 ? -27.912 13.113 -12.564 1.00 33.66 91 GLY A CA 1
ATOM 699 C C . GLY A 1 91 ? -27.614 13.599 -11.147 1.00 33.66 91 GLY A C 1
ATOM 700 O O . GLY A 1 91 ? -28.522 13.765 -10.332 1.00 33.66 91 GLY A O 1
ATOM 701 N N . PHE A 1 92 ? -26.336 13.832 -10.861 1.00 31.34 92 PHE A N 1
ATOM 702 C CA . PHE A 1 92 ? -25.929 14.708 -9.768 1.00 31.34 92 PHE A CA 1
ATOM 703 C C . PHE A 1 92 ? -26.018 16.162 -10.259 1.00 31.34 92 PHE A C 1
ATOM 705 O O . PHE A 1 92 ? -25.632 16.414 -11.402 1.00 31.34 92 PHE A O 1
ATOM 712 N N . PRO A 1 93 ? -26.524 17.112 -9.451 1.00 38.56 93 PRO A N 1
ATOM 713 C CA . PRO A 1 93 ? -26.626 18.507 -9.863 1.00 38.56 93 PRO A CA 1
ATOM 714 C C . PRO A 1 93 ? -25.242 19.110 -10.109 1.00 38.56 93 PRO A C 1
ATOM 716 O O . PRO A 1 93 ? -24.366 19.055 -9.244 1.00 38.56 93 PRO A O 1
ATOM 719 N N . GLU A 1 94 ? -25.075 19.695 -11.290 1.00 38.28 94 GLU A N 1
ATOM 720 C CA . GLU A 1 94 ? -24.028 20.661 -11.588 1.00 38.28 94 GLU A CA 1
ATOM 721 C C . GLU A 1 94 ? -24.382 21.980 -10.891 1.00 38.28 94 GLU A C 1
ATOM 723 O O . GLU A 1 94 ? -25.354 22.626 -11.266 1.00 38.28 94 GLU A O 1
ATOM 728 N N . ASP A 1 95 ? -23.580 22.388 -9.909 1.00 31.14 95 ASP A N 1
ATOM 729 C CA . ASP A 1 95 ? -23.388 23.802 -9.587 1.00 31.14 95 ASP A CA 1
ATOM 730 C C . ASP A 1 95 ? -21.893 24.105 -9.742 1.00 31.14 95 ASP A C 1
ATOM 732 O O . ASP A 1 95 ? -21.063 23.872 -8.859 1.00 31.14 95 ASP A O 1
ATOM 736 N N . SER A 1 96 ? -21.560 24.574 -10.943 1.00 35.72 96 SER A N 1
ATOM 737 C CA . SER A 1 96 ? -20.380 25.382 -11.236 1.00 35.72 96 SER A CA 1
ATOM 738 C C . SER A 1 96 ? -20.721 26.823 -10.886 1.00 35.72 96 SER A C 1
ATOM 740 O O . SER A 1 96 ? -21.706 27.332 -11.405 1.00 35.72 96 SER A O 1
ATOM 742 N N . ASP A 1 97 ? -19.920 27.461 -10.030 1.00 34.19 97 ASP A N 1
ATOM 743 C CA . ASP A 1 97 ? -19.340 28.793 -10.283 1.00 34.19 97 ASP A CA 1
ATOM 744 C C . ASP A 1 97 ? -18.776 29.393 -8.992 1.00 34.19 97 ASP A C 1
ATOM 746 O O . ASP A 1 97 ? -19.465 30.099 -8.263 1.00 34.19 97 ASP A O 1
ATOM 750 N N . ALA A 1 98 ? -17.490 29.142 -8.724 1.00 37.59 98 ALA A N 1
ATOM 751 C CA . ALA A 1 98 ? -16.637 30.065 -7.968 1.00 37.59 98 ALA A CA 1
ATOM 752 C C . ALA A 1 98 ? -15.183 29.582 -7.959 1.00 37.59 98 ALA A C 1
ATOM 754 O O . ALA A 1 98 ? -14.732 29.144 -6.920 1.00 37.59 98 ALA A O 1
ATOM 755 N N . PHE A 1 99 ? -14.448 29.652 -9.074 1.00 32.34 99 PHE A N 1
ATOM 756 C CA . PHE A 1 99 ? -12.981 29.837 -9.065 1.00 32.34 99 PHE A CA 1
ATOM 757 C C . PHE A 1 99 ? -12.516 30.310 -10.449 1.00 32.34 99 PHE A C 1
ATOM 759 O O . PHE A 1 99 ? -11.910 29.571 -11.221 1.00 32.34 99 PHE A O 1
ATOM 766 N N . ALA A 1 100 ? -12.800 31.572 -10.757 1.00 37.59 100 ALA A N 1
ATOM 767 C CA . ALA A 1 100 ? -12.062 32.326 -11.759 1.00 37.59 100 ALA A CA 1
ATOM 768 C C . ALA A 1 100 ? -11.604 33.632 -11.102 1.00 37.59 100 ALA A C 1
ATOM 770 O O . ALA A 1 100 ? -12.347 34.604 -11.065 1.00 37.59 100 ALA A O 1
ATOM 771 N N . GLU A 1 101 ? -10.390 33.633 -10.555 1.00 32.03 101 GLU A N 1
ATOM 772 C CA . GLU A 1 101 ? -9.676 34.855 -10.178 1.00 32.03 101 GLU A CA 1
ATOM 773 C C . GLU A 1 101 ? -8.239 34.752 -10.723 1.00 32.03 101 GLU A C 1
ATOM 775 O O . GLU A 1 101 ? -7.589 33.717 -10.527 1.00 32.03 101 GLU A O 1
ATOM 780 N N . PRO A 1 102 ? -7.750 35.755 -11.478 1.00 37.34 102 PRO A N 1
ATOM 781 C CA . PRO A 1 102 ? -6.433 35.709 -12.106 1.00 37.34 102 PRO A CA 1
ATOM 782 C C . PRO A 1 102 ? -5.313 35.922 -11.081 1.00 37.34 102 PRO A C 1
ATOM 784 O O . PRO A 1 102 ? -5.364 36.850 -10.280 1.00 37.34 102 PRO A O 1
ATOM 787 N N . LEU A 1 103 ? -4.249 35.118 -11.165 1.00 37.19 103 LEU A N 1
ATOM 788 C CA . LEU A 1 103 ? -2.989 35.373 -10.459 1.00 37.19 103 LEU A CA 1
ATOM 789 C C . LEU A 1 103 ? -2.461 36.783 -10.790 1.00 37.19 103 LEU A C 1
ATOM 791 O O . LEU A 1 103 ? -2.019 37.031 -11.913 1.00 37.19 103 LEU A O 1
ATOM 795 N N . GLN A 1 104 ? -2.471 37.685 -9.807 1.00 39.12 104 GLN A N 1
ATOM 796 C CA . GLN A 1 104 ? -1.725 38.943 -9.858 1.00 39.12 104 GLN A CA 1
ATOM 797 C C . GLN A 1 104 ? -0.223 38.672 -9.704 1.00 39.12 104 GLN A C 1
ATOM 799 O O . GLN A 1 104 ? 0.199 37.793 -8.948 1.00 39.12 104 GLN A O 1
ATOM 804 N N . SER A 1 105 ? 0.574 39.388 -10.497 1.00 41.06 105 SER A N 1
ATOM 805 C CA . SER A 1 105 ? 2.004 39.158 -10.664 1.00 41.06 105 SER A CA 1
ATOM 806 C C . SER A 1 105 ? 2.786 39.406 -9.372 1.00 41.06 105 SER A C 1
ATOM 808 O O . SER A 1 105 ? 2.562 40.363 -8.636 1.00 41.06 105 SER A O 1
ATOM 810 N N . LEU A 1 106 ? 3.779 38.546 -9.148 1.00 42.50 106 LEU A N 1
ATOM 811 C CA . LEU A 1 106 ? 4.755 38.605 -8.054 1.00 42.50 106 LEU A CA 1
ATOM 812 C C . LEU A 1 106 ? 5.632 39.876 -8.044 1.00 42.50 106 LEU A C 1
ATOM 814 O O . LEU A 1 106 ? 6.421 40.055 -7.119 1.00 42.50 106 LEU A O 1
ATOM 818 N N . ASP A 1 107 ? 5.481 40.762 -9.029 1.00 44.66 107 ASP A N 1
ATOM 819 C CA . ASP A 1 107 ? 6.279 41.981 -9.168 1.00 44.66 107 ASP A CA 1
ATOM 820 C C . ASP A 1 107 ? 5.734 43.166 -8.339 1.00 44.66 107 ASP A C 1
ATOM 822 O O . ASP A 1 107 ? 6.514 44.034 -7.951 1.00 44.66 107 ASP A O 1
ATOM 826 N N . ASP A 1 108 ? 4.443 43.185 -7.968 1.00 42.53 108 ASP A N 1
ATOM 827 C CA . ASP A 1 108 ? 3.833 44.326 -7.248 1.00 42.53 108 ASP A CA 1
ATOM 828 C C . ASP A 1 108 ? 4.010 44.293 -5.714 1.00 42.53 108 ASP A C 1
ATOM 830 O O . ASP A 1 108 ? 3.889 45.323 -5.047 1.00 42.53 108 ASP A O 1
ATOM 834 N N . LEU A 1 109 ? 4.373 43.145 -5.125 1.00 43.00 109 LEU A N 1
ATOM 835 C CA . LEU A 1 109 ? 4.640 43.032 -3.677 1.00 43.00 109 LEU A CA 1
ATOM 836 C C . LEU A 1 109 ? 6.055 43.485 -3.283 1.00 43.00 109 LEU A C 1
ATOM 838 O O . LEU A 1 109 ? 6.301 43.813 -2.123 1.00 43.00 109 LEU A O 1
ATOM 842 N N . LEU A 1 110 ? 6.985 43.552 -4.240 1.00 47.16 110 LEU A N 1
ATOM 843 C CA . LEU A 1 110 ? 8.364 43.993 -3.999 1.00 47.16 110 LEU A CA 1
ATOM 844 C C . LEU A 1 110 ? 8.518 45.525 -4.004 1.00 47.16 110 LEU A C 1
ATOM 846 O O . LEU A 1 110 ? 9.537 46.035 -3.541 1.00 47.16 110 LEU A O 1
ATOM 850 N N . ALA A 1 111 ? 7.506 46.273 -4.459 1.00 46.03 111 ALA A N 1
ATOM 851 C CA . ALA A 1 111 ? 7.560 47.732 -4.576 1.00 46.03 111 ALA A CA 1
ATOM 852 C C . ALA A 1 111 ? 7.027 48.505 -3.348 1.00 46.03 111 ALA A C 1
ATOM 854 O O . ALA A 1 111 ? 7.242 49.712 -3.256 1.00 46.03 111 ALA A O 1
ATOM 855 N N . GLN A 1 112 ? 6.369 47.846 -2.383 1.00 42.62 112 GLN A N 1
ATOM 856 C CA . GLN A 1 112 ? 5.702 48.522 -1.250 1.00 42.62 112 GLN A CA 1
ATOM 857 C C . GLN A 1 112 ? 6.466 48.451 0.091 1.00 42.62 112 GLN A C 1
ATOM 859 O O . GLN A 1 112 ? 5.966 48.912 1.113 1.00 42.62 112 GLN A O 1
ATOM 864 N N . GLY A 1 113 ? 7.699 47.930 0.110 1.00 37.78 113 GLY A N 1
ATOM 865 C CA . GLY A 1 113 ? 8.502 47.755 1.334 1.00 37.78 113 GLY A CA 1
ATOM 866 C C . GLY A 1 113 ? 9.371 48.945 1.771 1.00 37.78 113 GLY A C 1
ATOM 867 O O . GLY A 1 113 ? 10.105 48.832 2.750 1.00 37.78 113 GLY A O 1
ATOM 868 N N . LEU A 1 114 ? 9.334 50.083 1.073 1.00 41.81 114 LEU A N 1
ATOM 869 C CA . LEU A 1 114 ? 10.150 51.258 1.400 1.00 41.81 114 LEU A CA 1
ATOM 870 C C . LEU A 1 114 ? 9.279 52.503 1.510 1.00 41.81 114 LEU A C 1
ATOM 872 O O . LEU A 1 114 ? 9.104 53.197 0.515 1.00 41.81 114 LEU A O 1
ATOM 876 N N . GLN A 1 115 ? 8.771 52.780 2.715 1.00 38.16 115 GLN A N 1
ATOM 877 C CA . GLN A 1 115 ? 8.587 54.117 3.307 1.00 38.16 115 GLN A CA 1
ATOM 878 C C . GLN A 1 115 ? 7.660 54.004 4.527 1.00 38.16 115 GLN A C 1
ATOM 880 O O . GLN A 1 115 ? 6.506 53.629 4.361 1.00 38.16 115 GLN A O 1
ATOM 885 N N . HIS A 1 116 ? 8.173 54.366 5.711 1.00 32.22 116 HIS A N 1
ATOM 886 C CA . HIS A 1 116 ? 7.543 55.143 6.804 1.00 32.22 116 HIS A CA 1
ATOM 887 C C . HIS A 1 116 ? 8.105 54.712 8.177 1.00 32.22 116 HIS A C 1
ATOM 889 O O . HIS A 1 116 ? 7.687 53.715 8.756 1.00 32.22 116 HIS A O 1
ATOM 895 N N . GLY A 1 117 ? 9.065 55.491 8.698 1.00 28.70 117 GLY A N 1
ATOM 896 C CA . GLY A 1 117 ? 9.362 55.576 10.140 1.00 28.70 117 GLY A CA 1
ATOM 897 C C . GLY A 1 117 ? 8.406 56.563 10.834 1.00 28.70 117 GLY A C 1
ATOM 898 O O . GLY A 1 117 ? 7.708 57.301 10.132 1.00 28.70 117 GLY A O 1
ATOM 899 N N . PRO A 1 118 ? 8.375 56.621 12.184 1.00 38.03 118 PRO A N 1
ATOM 900 C CA . PRO A 1 118 ? 9.262 57.578 12.868 1.00 38.03 118 PRO A CA 1
ATOM 901 C C . PRO A 1 118 ? 9.847 57.167 14.251 1.00 38.03 118 PRO A C 1
ATOM 903 O O . PRO A 1 118 ? 9.423 56.207 14.885 1.00 38.03 118 PRO A O 1
ATOM 906 N N . GLN A 1 119 ? 10.851 57.975 14.644 1.00 26.75 119 GLN A N 1
ATOM 907 C CA . GLN A 1 119 ? 11.588 58.219 15.917 1.00 26.75 119 GLN A CA 1
ATOM 908 C C . GLN A 1 119 ? 10.723 58.223 17.206 1.00 26.75 119 GLN A C 1
ATOM 910 O O . GLN A 1 119 ? 9.531 58.468 17.091 1.00 26.75 119 GLN A O 1
ATOM 915 N N . GLN A 1 120 ? 11.168 58.070 18.470 1.00 28.52 120 GLN A N 1
ATOM 916 C CA . GLN A 1 120 ? 12.424 58.170 19.267 1.00 28.52 120 GLN A CA 1
ATOM 917 C C . GLN A 1 120 ? 12.046 57.594 20.681 1.00 28.52 120 GLN A C 1
ATOM 919 O O . GLN A 1 120 ? 10.871 57.653 21.028 1.00 28.52 120 GLN A O 1
ATOM 924 N N . ASP A 1 121 ? 12.854 56.911 21.511 1.00 27.52 121 ASP A N 1
ATOM 925 C CA . ASP A 1 121 ? 13.959 57.429 22.339 1.00 27.52 121 ASP A CA 1
ATOM 926 C C . ASP A 1 121 ? 14.654 56.315 23.180 1.00 27.52 121 ASP A C 1
ATOM 928 O O . ASP A 1 121 ? 14.017 55.378 23.652 1.00 27.52 121 ASP A O 1
ATOM 932 N N . ALA A 1 122 ? 15.951 56.546 23.442 1.00 29.98 122 ALA A N 1
ATOM 933 C CA . ALA A 1 122 ? 16.756 56.198 24.633 1.00 29.98 122 ALA A CA 1
ATOM 934 C C . ALA A 1 122 ? 17.295 54.760 24.913 1.00 29.98 122 ALA A C 1
ATOM 936 O O . ALA A 1 122 ? 16.652 53.911 25.516 1.00 29.98 122 ALA A O 1
ATOM 937 N N . MET A 1 123 ? 18.599 54.616 24.611 1.00 31.09 123 MET A N 1
ATOM 938 C CA . MET A 1 123 ? 19.714 54.103 25.448 1.00 31.09 123 MET A CA 1
ATOM 939 C C . MET A 1 123 ? 19.607 52.739 26.173 1.00 31.09 123 MET A C 1
ATOM 941 O O . MET A 1 123 ? 19.036 52.653 27.253 1.00 31.09 123 MET A O 1
ATOM 945 N N . ALA A 1 124 ? 20.376 51.738 25.713 1.00 31.64 124 ALA A N 1
ATOM 946 C CA . ALA A 1 124 ? 21.653 51.322 26.334 1.00 31.64 124 ALA A CA 1
ATOM 947 C C . ALA A 1 124 ? 22.189 49.987 25.756 1.00 31.64 124 ALA A C 1
ATOM 949 O O . ALA A 1 124 ? 21.563 48.943 25.863 1.00 31.64 124 ALA A O 1
ATOM 950 N N . SER A 1 125 ? 23.388 50.074 25.173 1.00 31.72 125 SER A N 1
ATOM 951 C CA . SER A 1 125 ? 24.538 49.160 25.282 1.00 31.72 125 SER A CA 1
ATOM 952 C C . SER A 1 125 ? 24.343 47.633 25.313 1.00 31.72 125 SER A C 1
ATOM 954 O O . SER A 1 125 ? 23.923 47.079 26.322 1.00 31.72 125 SER A O 1
ATOM 956 N N . GLY A 1 126 ? 24.923 46.944 24.318 1.00 31.14 126 GLY A N 1
ATOM 957 C CA . GLY A 1 126 ? 25.577 45.651 24.570 1.00 31.14 126 GLY A CA 1
ATOM 958 C C . GLY A 1 126 ? 25.434 44.563 23.505 1.00 31.14 126 GLY A C 1
ATOM 959 O O . GLY A 1 126 ? 24.630 43.664 23.661 1.00 31.14 126 GLY A O 1
ATOM 960 N N . SER A 1 127 ? 26.333 44.596 22.520 1.00 32.50 127 SER A N 1
ATOM 961 C CA . SER A 1 127 ? 27.075 43.440 21.985 1.00 32.50 127 SER A CA 1
ATOM 962 C C . SER A 1 127 ? 26.361 42.255 21.293 1.00 32.50 127 SER A C 1
ATOM 964 O O . SER A 1 127 ? 25.622 41.487 21.891 1.00 32.50 127 SER A O 1
ATOM 966 N N . SER A 1 128 ? 26.869 41.998 20.078 1.00 35.50 128 SER A N 1
ATOM 967 C CA . SER A 1 128 ? 27.080 40.689 19.428 1.00 35.50 128 SER A CA 1
ATOM 968 C C . SER A 1 128 ? 25.952 40.075 18.593 1.00 35.50 128 SER A C 1
ATOM 970 O O . SER A 1 128 ? 24.995 39.490 19.082 1.00 35.50 128 SER A O 1
ATOM 972 N N . ASN A 1 129 ? 26.206 40.120 17.284 1.00 39.19 129 ASN A N 1
ATOM 973 C CA . ASN A 1 129 ? 25.626 39.308 16.223 1.00 39.19 129 ASN A CA 1
ATOM 974 C C . ASN A 1 129 ? 25.522 37.817 16.592 1.00 39.19 129 ASN A C 1
ATOM 976 O O . ASN A 1 129 ? 26.531 37.188 16.906 1.00 39.19 129 ASN A O 1
ATOM 980 N N . SER A 1 130 ? 24.346 37.230 16.385 1.00 35.41 130 SER A N 1
ATOM 981 C CA . SER A 1 130 ? 24.223 35.883 15.825 1.00 35.41 130 SER A CA 1
ATOM 982 C C . SER A 1 130 ? 22.834 35.725 15.219 1.00 35.41 130 SER A C 1
ATOM 984 O O . SER A 1 130 ? 21.828 36.013 15.863 1.00 35.41 130 SER A O 1
ATOM 986 N N . SER A 1 131 ? 22.799 35.309 13.958 1.00 36.06 131 SER A N 1
ATOM 987 C CA . SER A 1 131 ? 21.599 35.018 13.186 1.00 36.06 131 SER A CA 1
ATOM 988 C C . SER A 1 131 ? 20.685 34.043 13.932 1.00 36.06 131 SER A C 1
ATOM 990 O O . SER A 1 131 ? 21.016 32.867 14.082 1.00 36.06 131 SER A O 1
ATOM 992 N N . ALA A 1 132 ? 19.516 34.512 14.363 1.00 34.69 132 ALA A N 1
ATOM 993 C CA . ALA A 1 132 ? 18.426 33.636 14.758 1.00 34.69 132 ALA A CA 1
ATOM 994 C C . ALA A 1 132 ? 17.763 33.118 13.478 1.00 34.69 132 ALA A C 1
ATOM 996 O O . ALA A 1 132 ? 16.933 33.780 12.862 1.00 34.69 132 ALA A O 1
ATOM 997 N N . VAL A 1 133 ? 18.188 31.932 13.053 1.00 38.41 133 VAL A N 1
ATOM 998 C CA . VAL A 1 133 ? 17.338 31.052 12.257 1.00 38.41 133 VAL A CA 1
ATOM 999 C C . VAL A 1 133 ? 16.136 30.766 13.153 1.00 38.41 133 VAL A C 1
ATOM 1001 O O . VAL A 1 133 ? 16.322 30.218 14.241 1.00 38.41 133 VAL A O 1
ATOM 1004 N N . GLU A 1 134 ? 14.935 31.199 12.763 1.00 32.22 134 GLU A N 1
ATOM 1005 C CA . GLU A 1 134 ? 13.703 30.766 13.422 1.00 32.22 134 GLU A CA 1
ATOM 1006 C C . GLU A 1 134 ? 13.645 29.244 13.313 1.00 32.22 134 GLU A C 1
ATOM 1008 O O . GLU A 1 134 ? 13.330 28.661 12.274 1.00 32.22 134 GLU A O 1
ATOM 1013 N N . LEU A 1 135 ? 14.053 28.602 14.403 1.00 33.75 135 LEU A N 1
ATOM 1014 C CA . LEU A 1 135 ? 13.870 27.194 14.642 1.00 33.75 135 LEU A CA 1
ATOM 1015 C C . LEU A 1 135 ? 12.361 26.975 14.643 1.00 33.75 135 LEU A C 1
ATOM 1017 O O . LEU A 1 135 ? 11.687 27.293 15.622 1.00 33.75 135 LEU A O 1
ATOM 1021 N N . VAL A 1 136 ? 11.846 26.469 13.521 1.00 38.56 136 VAL A N 1
ATOM 1022 C CA . VAL A 1 136 ? 10.533 25.834 13.453 1.00 38.56 136 VAL A CA 1
ATOM 1023 C C . VAL A 1 136 ? 10.471 24.892 14.644 1.00 38.56 136 VAL A C 1
ATOM 1025 O O . VAL A 1 136 ? 11.221 23.919 14.737 1.00 38.56 136 VAL A O 1
ATOM 1028 N N . THR A 1 137 ? 9.646 25.267 15.609 1.00 32.72 137 THR A N 1
ATOM 1029 C CA . THR A 1 137 ? 9.393 24.503 16.815 1.00 32.72 137 THR A CA 1
ATOM 1030 C C . THR A 1 137 ? 8.983 23.090 16.401 1.00 32.72 137 THR A C 1
ATOM 1032 O O . THR A 1 137 ? 8.061 22.941 15.593 1.00 32.72 137 THR A O 1
ATOM 1035 N N . PRO A 1 138 ? 9.646 22.033 16.903 1.00 37.44 138 PRO A N 1
ATOM 1036 C CA . PRO A 1 138 ? 9.132 20.691 16.696 1.00 37.44 138 PRO A CA 1
ATOM 1037 C C . PRO A 1 138 ? 7.746 20.599 17.362 1.00 37.44 138 PRO A C 1
ATOM 1039 O O . PRO A 1 138 ? 7.539 21.211 18.419 1.00 37.44 138 PRO A O 1
ATOM 1042 N N . PRO A 1 139 ? 6.781 19.872 16.769 1.00 44.75 139 PRO A N 1
ATOM 1043 C CA . PRO A 1 139 ? 5.506 19.609 17.425 1.00 44.75 139 PRO A CA 1
ATOM 1044 C C . PRO A 1 139 ? 5.746 18.953 18.798 1.00 44.75 139 PRO A C 1
ATOM 1046 O O . PRO A 1 139 ? 6.782 18.310 19.001 1.00 44.75 139 PRO A O 1
ATOM 1049 N N . PRO A 1 140 ? 4.835 19.165 19.764 1.00 45.19 140 PRO A N 1
ATOM 1050 C CA . PRO A 1 140 ? 5.114 18.942 21.173 1.00 45.19 140 PRO A CA 1
ATOM 1051 C C . PRO A 1 140 ? 5.487 17.486 21.451 1.00 45.19 140 PRO A C 1
ATOM 1053 O O . PRO A 1 140 ? 4.894 16.550 20.918 1.00 45.19 140 PRO A O 1
ATOM 1056 N N . LEU A 1 141 ? 6.497 17.350 22.311 1.00 41.56 141 LEU A N 1
ATOM 1057 C CA . LEU A 1 141 ? 7.023 16.114 22.873 1.00 41.56 141 LEU A CA 1
ATOM 1058 C C . LEU A 1 141 ? 5.889 15.161 23.269 1.00 41.56 141 LEU A C 1
ATOM 1060 O O . LEU A 1 141 ? 4.954 15.576 23.954 1.00 41.56 141 LEU A O 1
ATOM 1064 N N . LEU A 1 142 ? 6.014 13.894 22.852 1.00 47.12 142 LEU A N 1
ATOM 1065 C CA . LEU A 1 142 ? 5.132 12.790 23.226 1.00 47.12 142 LEU A CA 1
ATOM 1066 C C . LEU A 1 142 ? 4.879 12.791 24.745 1.00 47.12 142 LEU A C 1
ATOM 1068 O O . LEU A 1 142 ? 5.692 12.300 25.528 1.00 47.12 142 LEU A O 1
ATOM 1072 N N . GLY A 1 143 ? 3.716 13.294 25.154 1.00 37.50 143 GLY A N 1
ATOM 1073 C CA . GLY A 1 143 ? 3.020 12.742 26.308 1.00 37.50 143 GLY A CA 1
ATOM 1074 C C . GLY A 1 143 ? 2.577 11.327 25.938 1.00 37.50 143 GLY A C 1
ATOM 1075 O O . GLY A 1 143 ? 2.187 11.123 24.792 1.00 37.50 143 GLY A O 1
ATOM 1076 N N . SER A 1 144 ? 2.723 10.374 26.866 1.00 43.31 144 SER A N 1
ATOM 1077 C CA . SER A 1 144 ? 2.265 8.968 26.801 1.00 43.31 144 SER A CA 1
ATOM 1078 C C . SER A 1 144 ? 1.561 8.581 25.494 1.00 43.31 144 SER A C 1
ATOM 1080 O O . SER A 1 144 ? 0.418 8.986 25.266 1.00 43.31 144 SER A O 1
ATOM 1082 N N . SER A 1 145 ? 2.249 7.820 24.639 1.00 50.78 145 SER A N 1
ATOM 1083 C CA . SER A 1 145 ? 1.728 7.436 23.329 1.00 50.78 145 SER A CA 1
ATOM 1084 C C . SER A 1 145 ? 0.402 6.681 23.502 1.00 50.78 145 SER A C 1
ATOM 1086 O O . SER A 1 145 ? 0.374 5.699 24.245 1.00 50.78 145 SER A O 1
ATOM 1088 N N . PRO A 1 146 ? -0.693 7.043 22.806 1.00 51.72 146 PRO A N 1
ATOM 1089 C CA . PRO A 1 146 ? -1.931 6.252 22.814 1.00 51.72 146 PRO A CA 1
ATOM 1090 C C . PRO A 1 146 ? -1.725 4.801 22.321 1.00 51.72 146 PRO A C 1
ATOM 1092 O O . PRO A 1 146 ? -2.584 3.943 22.513 1.00 51.72 146 PRO A O 1
ATOM 1095 N N . VAL A 1 147 ? -0.554 4.488 21.752 1.00 55.69 147 VAL A N 1
ATOM 1096 C CA . VAL A 1 147 ? -0.145 3.141 21.325 1.00 55.69 147 VAL A CA 1
ATOM 1097 C C . VAL A 1 147 ? 0.367 2.266 22.478 1.00 55.69 147 VAL A C 1
ATOM 1099 O O . VAL A 1 147 ? 0.318 1.039 22.371 1.00 55.69 147 VAL A O 1
ATOM 1102 N N . ASP A 1 148 ? 0.728 2.849 23.627 1.00 59.25 148 ASP A N 1
ATOM 1103 C CA . ASP A 1 148 ? 1.063 2.086 24.842 1.00 59.25 148 ASP A CA 1
ATOM 1104 C C . ASP A 1 148 ? -0.162 1.342 25.415 1.00 59.25 148 ASP A C 1
ATOM 1106 O O . ASP A 1 148 ? -0.024 0.404 26.200 1.00 59.25 148 ASP A O 1
ATOM 1110 N N . CYS A 1 149 ? -1.376 1.704 24.979 1.00 61.28 149 CYS A N 1
ATOM 1111 C CA . CYS A 1 149 ? -2.619 1.027 25.350 1.00 61.28 149 CYS A CA 1
ATOM 1112 C C . CYS A 1 149 ? -2.912 -0.243 24.526 1.00 61.28 149 CYS A C 1
ATOM 1114 O O . CYS A 1 149 ? -3.873 -0.954 24.831 1.00 61.28 149 CYS A O 1
ATOM 1116 N N . ILE A 1 150 ? -2.118 -0.566 23.495 1.00 82.06 150 ILE A N 1
ATOM 1117 C CA . ILE A 1 150 ? -2.344 -1.771 22.685 1.00 82.06 150 ILE A CA 1
ATOM 1118 C C . ILE A 1 150 ? -1.636 -2.972 23.328 1.00 82.06 150 ILE A C 1
ATOM 1120 O O . ILE A 1 150 ? -0.434 -3.206 23.146 1.00 82.06 150 ILE A O 1
ATOM 1124 N N . SER A 1 151 ? -2.421 -3.766 24.060 1.00 88.00 151 SER A N 1
ATOM 1125 C CA . SER A 1 151 ? -1.988 -5.033 24.663 1.00 88.00 151 SER A CA 1
ATOM 1126 C C . SER A 1 151 ? -1.410 -6.004 23.621 1.00 88.00 151 SER A C 1
ATOM 1128 O O . SER A 1 151 ? -1.801 -5.986 22.452 1.00 88.00 151 SER A O 1
ATOM 1130 N N . ASP A 1 152 ? -0.518 -6.904 24.049 1.00 87.75 152 ASP A N 1
ATOM 1131 C CA . ASP A 1 152 ? 0.018 -7.982 23.205 1.00 87.75 152 ASP A CA 1
ATOM 1132 C C . ASP A 1 152 ? -1.099 -8.807 22.546 1.00 87.75 152 ASP A C 1
ATOM 1134 O O . ASP A 1 152 ? -0.984 -9.182 21.378 1.00 87.75 152 ASP A O 1
ATOM 1138 N N . LEU A 1 153 ? -2.202 -9.032 23.272 1.00 89.88 153 LEU A N 1
ATOM 1139 C CA . LEU A 1 153 ? -3.361 -9.762 22.761 1.00 89.88 153 LEU A CA 1
ATOM 1140 C C . LEU A 1 153 ? -4.047 -9.005 21.617 1.00 89.88 153 LEU A C 1
ATOM 1142 O O . LEU A 1 153 ? -4.299 -9.582 20.565 1.00 89.88 153 LEU A O 1
ATOM 1146 N N . MET A 1 154 ? -4.263 -7.697 21.782 1.00 91.94 154 MET A N 1
ATOM 1147 C CA . MET A 1 154 ? -4.851 -6.863 20.731 1.00 91.94 154 MET A CA 1
ATOM 1148 C C . MET A 1 154 ? -3.970 -6.833 19.482 1.00 91.94 154 MET A C 1
ATOM 1150 O O . MET A 1 154 ? -4.480 -6.889 18.368 1.00 91.94 154 MET A O 1
ATOM 1154 N N . ARG A 1 155 ? -2.642 -6.779 19.644 1.00 92.06 155 ARG A N 1
ATOM 1155 C CA . ARG A 1 155 ? -1.713 -6.825 18.504 1.00 92.06 155 ARG A CA 1
ATOM 1156 C C . ARG A 1 155 ? -1.816 -8.145 17.747 1.00 92.06 155 ARG A C 1
ATOM 1158 O O . ARG A 1 155 ? -1.861 -8.126 16.520 1.00 92.06 155 ARG A O 1
ATOM 1165 N N . ALA A 1 156 ? -1.918 -9.267 18.460 1.00 93.00 156 ALA A N 1
ATOM 1166 C CA . ALA A 1 156 ? -2.138 -10.568 17.838 1.00 93.00 156 ALA A CA 1
ATOM 1167 C C . ALA A 1 156 ? -3.478 -10.619 17.079 1.00 93.00 156 ALA A C 1
ATOM 1169 O O . ALA A 1 156 ? -3.514 -11.072 15.934 1.00 93.00 156 ALA A O 1
ATOM 1170 N N . ASP A 1 157 ? -4.560 -10.100 17.665 1.00 94.94 157 ASP A N 1
ATOM 1171 C CA . ASP A 1 157 ? -5.872 -10.044 17.011 1.00 94.94 157 ASP A CA 1
ATOM 1172 C C . ASP A 1 157 ? -5.843 -9.178 15.743 1.00 94.94 157 ASP A C 1
ATOM 1174 O O . ASP A 1 157 ? -6.374 -9.578 14.705 1.00 94.94 157 ASP A O 1
ATOM 1178 N N . LEU A 1 158 ? -5.170 -8.024 15.787 1.00 95.12 158 LEU A N 1
ATOM 1179 C CA . LEU A 1 158 ? -5.001 -7.134 14.635 1.00 95.12 158 LEU A CA 1
ATOM 1180 C C . LEU A 1 158 ? -4.135 -7.762 13.535 1.00 95.12 158 LEU A C 1
ATOM 1182 O O . LEU A 1 158 ? -4.468 -7.635 12.355 1.00 95.12 158 LEU A O 1
ATOM 1186 N N . ASP A 1 159 ? -3.072 -8.487 13.897 1.00 95.50 159 ASP A N 1
ATOM 1187 C CA . ASP A 1 159 ? -2.274 -9.271 12.947 1.00 95.50 159 ASP A CA 1
ATOM 1188 C C . ASP A 1 159 ? -3.146 -10.310 12.229 1.00 95.50 159 ASP A C 1
ATOM 1190 O O . ASP A 1 159 ? -3.112 -10.437 11.001 1.00 95.50 159 ASP A O 1
ATOM 1194 N N . HIS A 1 160 ? -3.963 -11.052 12.981 1.00 95.50 160 HIS A N 1
ATOM 1195 C CA . HIS A 1 160 ? -4.879 -12.040 12.418 1.00 95.50 160 HIS A CA 1
ATOM 1196 C C . HIS A 1 160 ? -5.933 -11.401 11.513 1.00 95.50 160 HIS A C 1
ATOM 1198 O O . HIS A 1 160 ? -6.156 -11.887 10.402 1.00 95.50 160 HIS A O 1
ATOM 1204 N N . LEU A 1 161 ? -6.528 -10.294 11.955 1.00 95.62 161 LEU A N 1
ATOM 1205 C CA . LEU A 1 161 ? -7.535 -9.544 11.214 1.00 95.62 161 LEU A CA 1
ATOM 1206 C C . LEU A 1 161 ? -6.988 -9.006 9.886 1.00 95.62 161 LEU A C 1
ATOM 1208 O O . LEU A 1 161 ? -7.676 -9.075 8.864 1.00 95.62 161 LEU A O 1
ATOM 1212 N N . TYR A 1 162 ? -5.739 -8.529 9.871 1.00 96.81 162 TYR A N 1
ATOM 1213 C CA . TYR A 1 162 ? -5.062 -8.138 8.639 1.00 96.81 162 TYR A CA 1
ATOM 1214 C C . TYR A 1 162 ? -4.989 -9.309 7.650 1.00 96.81 162 TYR A C 1
ATOM 1216 O O . TYR A 1 162 ? -5.390 -9.167 6.495 1.00 96.81 162 TYR A O 1
ATOM 1224 N N . PHE A 1 163 ? -4.500 -10.477 8.084 1.00 96.56 163 PHE A N 1
ATOM 1225 C CA . PHE A 1 163 ? -4.340 -11.629 7.187 1.00 96.56 163 PHE A CA 1
ATOM 1226 C C . PHE A 1 163 ? -5.660 -12.248 6.730 1.00 96.56 163 PHE A C 1
ATOM 1228 O O . PHE A 1 163 ? -5.674 -12.917 5.700 1.00 96.56 163 PHE A O 1
ATOM 1235 N N . ASP A 1 164 ? -6.735 -12.051 7.486 1.00 95.50 164 ASP A N 1
ATOM 1236 C CA . ASP A 1 164 ? -8.072 -12.532 7.144 1.00 95.50 164 ASP A CA 1
ATOM 1237 C C . ASP A 1 164 ? -8.771 -11.607 6.134 1.00 95.50 164 ASP A C 1
ATOM 1239 O O . ASP A 1 164 ? -9.302 -12.057 5.118 1.00 95.50 164 ASP A O 1
ATOM 1243 N N . ARG A 1 165 ? -8.723 -10.289 6.372 1.00 93.88 165 ARG A N 1
ATOM 1244 C CA . ARG A 1 165 ? -9.508 -9.312 5.600 1.00 93.88 165 ARG A CA 1
ATOM 1245 C C . ARG A 1 165 ? -8.668 -8.509 4.616 1.00 93.88 165 ARG A C 1
ATOM 1247 O O . ARG A 1 165 ? -8.956 -8.509 3.421 1.00 93.88 165 ARG A O 1
ATOM 1254 N N . ALA A 1 166 ? -7.619 -7.848 5.100 1.00 93.75 166 ALA A N 1
ATOM 1255 C CA . ALA A 1 166 ? -6.812 -6.930 4.298 1.00 93.75 166 ALA A CA 1
ATOM 1256 C C . ALA A 1 166 ? -5.929 -7.651 3.271 1.00 93.75 166 ALA A C 1
ATOM 1258 O O . ALA A 1 166 ? -5.812 -7.225 2.123 1.00 93.75 166 ALA A O 1
ATOM 1259 N N . HIS A 1 167 ? -5.334 -8.779 3.658 1.00 94.44 167 HIS A N 1
ATOM 1260 C CA . HIS A 1 167 ? -4.431 -9.540 2.798 1.00 94.44 167 HIS A CA 1
ATOM 1261 C C . HIS A 1 167 ? -5.119 -10.101 1.545 1.00 94.44 167 HIS A C 1
ATOM 1263 O O . HIS A 1 167 ? -4.464 -10.289 0.524 1.00 94.44 167 HIS A O 1
ATOM 1269 N N . THR A 1 168 ? -6.434 -10.320 1.599 1.00 92.12 168 THR A N 1
ATOM 1270 C CA . THR A 1 168 ? -7.229 -10.823 0.471 1.00 92.12 168 THR A CA 1
ATOM 1271 C C . THR A 1 168 ? -7.209 -9.869 -0.727 1.00 92.12 168 THR A C 1
ATOM 1273 O O . THR A 1 168 ? -7.153 -10.333 -1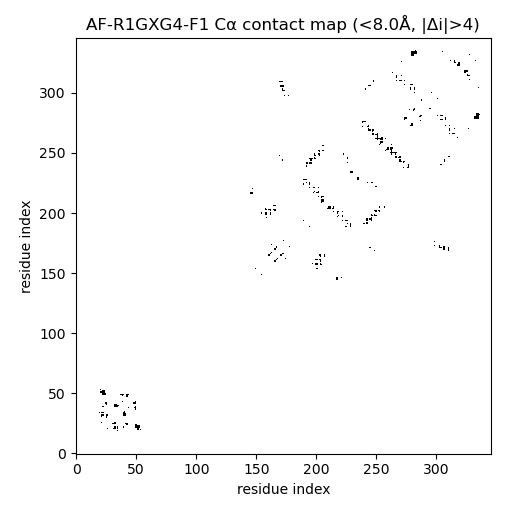.862 1.00 92.12 168 THR A O 1
ATOM 1276 N N . PHE A 1 169 ? -7.200 -8.551 -0.496 1.00 90.62 169 PHE A N 1
ATOM 1277 C CA . PHE A 1 169 ? -7.126 -7.548 -1.568 1.00 90.62 169 PHE A CA 1
ATOM 1278 C C . PHE A 1 169 ? -5.772 -6.824 -1.648 1.00 90.62 169 PHE A C 1
ATOM 1280 O O . PHE A 1 169 ? -5.451 -6.258 -2.688 1.00 90.62 169 PHE A O 1
ATOM 1287 N N . CYS A 1 170 ? -4.947 -6.893 -0.599 1.00 91.50 170 CYS A N 1
ATOM 1288 C CA . CYS A 1 170 ? -3.568 -6.397 -0.576 1.00 91.50 170 CYS A CA 1
ATOM 1289 C C . CYS A 1 170 ? -2.560 -7.529 -0.282 1.00 91.50 170 CYS A C 1
ATOM 1291 O O . CYS A 1 170 ? -1.903 -7.514 0.768 1.00 91.50 170 CYS A O 1
ATOM 1293 N N . PRO A 1 171 ? -2.390 -8.521 -1.179 1.00 92.50 171 PRO A N 1
ATOM 1294 C CA . PRO A 1 171 ? -1.579 -9.709 -0.918 1.00 92.50 171 PRO A CA 1
ATOM 1295 C C . PRO A 1 171 ? -0.066 -9.454 -1.053 1.00 92.50 171 PRO A C 1
ATOM 1297 O O . PRO A 1 171 ? 0.604 -10.113 -1.838 1.00 92.50 171 PRO A O 1
ATOM 1300 N N . MET A 1 172 ? 0.512 -8.515 -0.295 1.00 94.75 172 MET A N 1
ATOM 1301 C CA . MET A 1 172 ? 1.949 -8.181 -0.380 1.00 94.75 172 MET A CA 1
ATOM 1302 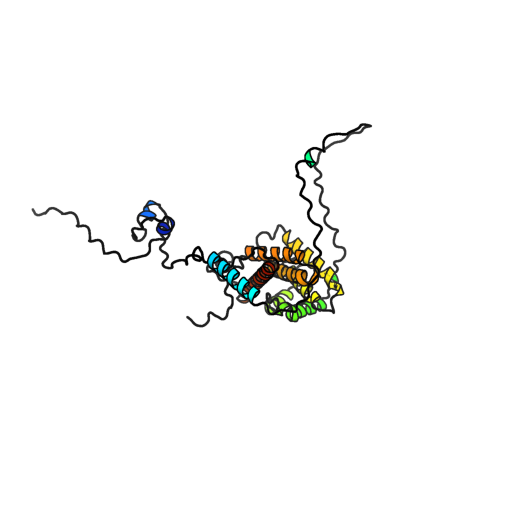C C . MET A 1 172 ? 2.851 -9.048 0.509 1.00 94.75 172 MET A C 1
ATOM 1304 O O . MET A 1 172 ? 3.998 -9.305 0.154 1.00 94.75 172 MET A O 1
ATOM 1308 N N . LEU A 1 173 ? 2.341 -9.496 1.661 1.00 94.88 173 LEU A N 1
ATOM 1309 C CA . LEU A 1 173 ? 3.139 -10.074 2.751 1.00 94.88 173 LEU A CA 1
ATOM 1310 C C . LEU A 1 173 ? 3.061 -11.604 2.813 1.00 94.88 173 LEU A C 1
ATOM 1312 O O . LEU A 1 173 ? 1.984 -12.183 2.696 1.00 94.88 173 LEU A O 1
ATOM 1316 N N . SER A 1 174 ? 4.167 -12.291 3.098 1.00 93.25 174 SER A N 1
ATOM 1317 C CA . SER A 1 174 ? 4.132 -13.718 3.427 1.00 93.25 174 SER A CA 1
ATOM 1318 C C . SER A 1 174 ? 3.740 -13.914 4.885 1.00 93.25 174 SER A C 1
ATOM 1320 O O . SER A 1 174 ? 4.502 -13.598 5.800 1.00 93.25 174 SER A O 1
ATOM 1322 N N . LYS A 1 175 ? 2.581 -14.545 5.115 1.00 93.38 175 LYS A N 1
ATOM 1323 C CA . LYS A 1 175 ? 2.086 -14.873 6.462 1.00 93.38 175 LYS A CA 1
ATOM 1324 C C . LYS A 1 175 ? 3.143 -15.580 7.317 1.00 93.38 175 LYS A C 1
ATOM 1326 O O . LYS A 1 175 ? 3.374 -15.203 8.461 1.00 93.38 175 LYS A O 1
ATOM 1331 N N . ARG A 1 176 ? 3.831 -16.585 6.761 1.00 92.38 176 ARG A N 1
ATOM 1332 C CA . ARG A 1 176 ? 4.857 -17.351 7.495 1.00 92.38 176 ARG A CA 1
ATOM 1333 C C . ARG A 1 176 ? 6.028 -16.471 7.922 1.00 92.38 176 ARG A C 1
ATOM 1335 O O . ARG A 1 176 ? 6.470 -16.562 9.063 1.00 92.38 176 ARG A O 1
ATOM 1342 N N . ARG A 1 177 ? 6.515 -15.626 7.012 1.00 91.50 177 ARG A N 1
ATOM 1343 C CA . ARG A 1 177 ? 7.670 -14.766 7.264 1.00 91.50 177 ARG A CA 1
ATOM 1344 C C . ARG A 1 177 ? 7.331 -13.679 8.277 1.00 91.50 177 ARG A C 1
ATOM 1346 O O . ARG A 1 177 ? 8.076 -13.510 9.239 1.00 91.50 177 ARG A O 1
ATOM 1353 N N . TYR A 1 178 ? 6.181 -13.031 8.108 1.00 94.31 178 TYR A N 1
ATOM 1354 C CA . TYR A 1 178 ? 5.699 -12.012 9.032 1.00 94.31 178 TYR A CA 1
ATOM 1355 C C . TYR A 1 178 ? 5.654 -12.536 10.469 1.00 94.31 178 TYR A C 1
ATOM 1357 O O . TYR A 1 178 ? 6.340 -11.999 11.331 1.00 94.31 178 TYR A O 1
ATOM 1365 N N . PHE A 1 179 ? 4.947 -13.646 10.718 1.00 93.94 179 PHE A N 1
ATOM 1366 C CA . PHE A 1 179 ? 4.847 -14.202 12.071 1.00 93.94 179 PHE A CA 1
ATOM 1367 C C . PHE A 1 179 ? 6.187 -14.716 12.611 1.00 93.94 179 PHE A C 1
ATOM 1369 O O . PHE A 1 179 ? 6.394 -14.709 13.821 1.00 93.94 179 PHE A O 1
ATOM 1376 N N . SER A 1 180 ? 7.109 -15.155 11.747 1.00 91.88 180 SER A N 1
ATOM 1377 C CA . SER A 1 180 ? 8.456 -15.537 12.189 1.00 91.88 180 SER A CA 1
ATOM 1378 C C . SER A 1 180 ? 9.265 -14.337 12.692 1.00 91.88 180 SER A C 1
ATOM 1380 O O . SER A 1 180 ? 9.965 -14.459 13.695 1.00 91.88 180 SER A O 1
ATOM 1382 N N . ARG A 1 181 ? 9.114 -13.172 12.047 1.00 89.88 181 ARG A N 1
ATOM 1383 C CA . ARG A 1 181 ? 9.781 -11.922 12.429 1.00 89.88 181 ARG A CA 1
ATOM 1384 C C . ARG A 1 181 ? 9.081 -11.236 13.603 1.00 89.88 181 ARG A C 1
ATOM 1386 O O . ARG A 1 181 ? 9.753 -10.796 14.522 1.00 89.88 181 ARG A O 1
ATOM 1393 N N . ALA A 1 182 ? 7.749 -11.247 13.645 1.00 90.25 182 ALA A N 1
ATOM 1394 C CA . ALA A 1 182 ? 6.953 -10.652 14.724 1.00 90.25 182 ALA A CA 1
ATOM 1395 C C . ALA A 1 182 ? 7.180 -11.303 16.103 1.00 90.25 182 ALA A C 1
ATOM 1397 O O . ALA A 1 182 ? 6.882 -10.693 17.124 1.00 90.25 182 ALA A O 1
ATOM 1398 N N . ARG A 1 183 ? 7.707 -12.536 16.143 1.00 88.31 183 ARG A N 1
ATOM 1399 C CA . ARG A 1 183 ? 8.100 -13.231 17.384 1.00 88.31 183 ARG A CA 1
ATOM 1400 C C . ARG A 1 183 ? 9.434 -12.761 17.959 1.00 88.31 183 ARG A C 1
ATOM 1402 O O . ARG A 1 183 ? 9.756 -13.123 19.087 1.00 88.31 183 ARG A O 1
ATOM 1409 N N . GLN A 1 184 ? 10.240 -12.046 17.179 1.00 86.56 184 GLN A N 1
ATOM 1410 C CA . GLN A 1 184 ? 11.530 -11.550 17.644 1.00 86.56 184 GLN A CA 1
ATOM 1411 C C . GLN A 1 184 ? 11.308 -10.388 18.625 1.00 86.56 184 GLN A C 1
ATOM 1413 O O . GLN A 1 184 ? 10.337 -9.642 18.469 1.00 86.56 184 GLN A O 1
ATOM 1418 N N . PRO A 1 185 ? 12.165 -10.242 19.653 1.00 77.56 185 PRO A N 1
ATOM 1419 C CA . PRO A 1 185 ? 12.043 -9.145 20.604 1.00 77.56 185 PRO A CA 1
ATOM 1420 C C . PRO A 1 185 ? 12.126 -7.810 19.863 1.00 77.56 185 PRO A C 1
ATOM 1422 O O . PRO A 1 185 ? 12.986 -7.622 19.000 1.00 77.56 185 PRO A O 1
ATOM 1425 N N . ARG A 1 186 ? 11.206 -6.899 20.188 1.00 70.81 186 ARG A N 1
ATOM 1426 C CA . ARG A 1 186 ? 11.156 -5.573 19.569 1.00 70.81 186 ARG A CA 1
ATOM 1427 C C . ARG A 1 186 ? 12.389 -4.779 19.978 1.00 70.81 186 ARG A C 1
ATOM 1429 O O . ARG A 1 186 ? 12.737 -4.749 21.158 1.00 70.81 186 ARG A O 1
ATOM 1436 N N . CYS A 1 187 ? 13.025 -4.140 19.004 1.00 65.44 187 CYS A N 1
ATOM 1437 C CA . CYS A 1 187 ? 13.952 -3.061 19.304 1.00 65.44 187 CYS A CA 1
ATOM 1438 C C . CYS A 1 187 ? 13.140 -1.838 19.751 1.00 65.44 187 CYS A C 1
ATOM 1440 O O . CYS A 1 187 ? 12.017 -1.648 19.286 1.00 65.44 187 CYS A O 1
ATOM 1442 N N . SER A 1 188 ? 13.694 -1.024 20.647 1.00 66.12 188 SER A N 1
ATOM 1443 C CA . SER A 1 188 ? 13.056 0.229 21.073 1.00 66.12 188 SER A CA 1
ATOM 1444 C C . SER A 1 188 ? 13.074 1.305 19.981 1.00 66.12 188 SER A C 1
ATOM 1446 O O . SER A 1 188 ? 12.324 2.273 20.075 1.00 66.12 188 SER A O 1
ATOM 1448 N N . ASP A 1 189 ? 13.912 1.136 18.956 1.00 76.75 189 ASP A N 1
ATOM 1449 C CA . ASP A 1 189 ? 14.036 2.081 17.849 1.00 76.75 189 ASP A CA 1
ATOM 1450 C C . ASP A 1 189 ? 12.964 1.858 16.774 1.00 76.75 189 ASP A C 1
ATOM 1452 O O . ASP A 1 189 ? 12.557 0.728 16.487 1.00 76.75 189 ASP A O 1
ATOM 1456 N N . VAL A 1 190 ? 12.533 2.955 16.145 1.00 82.12 190 VAL A N 1
ATOM 1457 C CA . VAL A 1 190 ? 11.610 2.937 15.004 1.00 82.12 190 VAL A CA 1
ATOM 1458 C C . VAL A 1 190 ? 12.319 2.326 13.796 1.00 82.12 190 VAL A C 1
ATOM 1460 O O . VAL A 1 190 ? 13.152 2.967 13.160 1.00 82.12 190 VAL A O 1
ATOM 1463 N N . ASP A 1 191 ? 11.972 1.086 13.458 1.00 88.12 191 ASP A N 1
ATOM 1464 C CA . ASP A 1 191 ? 12.485 0.385 12.281 1.00 88.12 191 ASP A CA 1
ATOM 1465 C C . ASP A 1 191 ? 11.406 0.191 11.199 1.00 88.12 191 ASP A C 1
ATOM 1467 O O . ASP A 1 191 ? 10.198 0.295 11.441 1.00 88.12 191 ASP A O 1
ATOM 1471 N N . SER A 1 192 ? 11.831 -0.119 9.966 1.00 91.06 192 SER A N 1
ATOM 1472 C CA . SER A 1 192 ? 10.907 -0.305 8.835 1.00 91.06 192 SER A CA 1
ATOM 1473 C C . SER A 1 192 ? 9.872 -1.407 9.094 1.00 91.06 192 SER A C 1
ATOM 1475 O O . SER A 1 192 ? 8.744 -1.319 8.607 1.00 91.06 192 SER A O 1
ATOM 1477 N N . PHE A 1 193 ? 10.237 -2.440 9.863 1.00 92.44 193 PHE A N 1
ATOM 1478 C CA . PHE A 1 193 ? 9.319 -3.519 10.218 1.00 92.44 193 PHE A CA 1
ATOM 1479 C C . PHE A 1 193 ? 8.256 -3.054 11.213 1.00 92.44 193 PHE A C 1
ATOM 1481 O O . PHE A 1 193 ? 7.082 -3.333 10.989 1.00 92.44 193 PHE A O 1
ATOM 1488 N N . SER A 1 194 ? 8.614 -2.292 12.247 1.00 91.88 194 SER A N 1
ATOM 1489 C CA . SER A 1 194 ? 7.638 -1.711 13.173 1.00 91.88 194 SER A CA 1
ATOM 1490 C C . SER A 1 194 ? 6.675 -0.777 12.443 1.00 91.88 194 SER A C 1
ATOM 1492 O O . SER A 1 194 ? 5.469 -0.868 12.669 1.00 91.88 194 SER A O 1
ATOM 1494 N N . CYS A 1 195 ? 7.155 0.047 11.504 1.00 93.69 195 CYS A N 1
ATOM 1495 C CA . CYS A 1 195 ? 6.284 0.866 10.652 1.00 93.69 195 CYS A CA 1
ATOM 1496 C C . CYS A 1 195 ? 5.291 0.012 9.847 1.00 93.69 195 CYS A C 1
ATOM 1498 O O . CYS A 1 195 ? 4.108 0.344 9.759 1.00 93.69 195 CYS A O 1
ATOM 1500 N N . LEU A 1 196 ? 5.749 -1.118 9.298 1.00 95.69 196 LEU A N 1
ATOM 1501 C C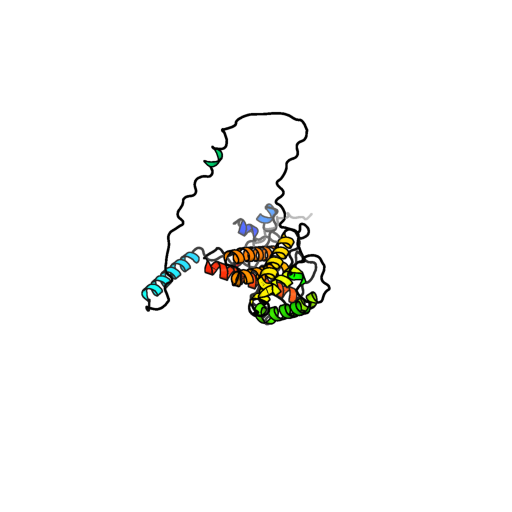A . LEU A 1 196 ? 4.883 -2.068 8.603 1.00 95.69 196 LEU A CA 1
ATOM 1502 C C . LEU A 1 196 ? 3.814 -2.659 9.529 1.00 95.69 196 LEU A C 1
ATOM 1504 O O . LEU A 1 196 ? 2.652 -2.707 9.131 1.00 95.69 196 LEU A O 1
ATOM 1508 N N . GLN A 1 197 ? 4.167 -3.066 10.752 1.00 95.12 197 GLN A N 1
ATOM 1509 C CA . GLN A 1 197 ? 3.191 -3.605 11.708 1.00 95.12 197 GLN A CA 1
ATOM 1510 C C . GLN A 1 197 ? 2.087 -2.587 12.016 1.00 95.12 197 GLN A C 1
ATOM 1512 O O . GLN A 1 197 ? 0.904 -2.911 11.941 1.00 95.12 197 GLN A O 1
ATOM 1517 N N . HIS A 1 198 ? 2.458 -1.333 12.278 1.00 94.94 198 HIS A N 1
ATOM 1518 C CA . HIS A 1 198 ? 1.490 -0.276 12.567 1.00 94.94 198 HIS A CA 1
ATOM 1519 C C . HIS A 1 198 ? 0.620 0.064 11.346 1.00 94.94 198 HIS A C 1
ATOM 1521 O O . HIS A 1 198 ? -0.589 0.256 11.489 1.00 94.94 198 HIS A O 1
ATOM 1527 N N . ALA A 1 199 ? 1.176 0.035 10.130 1.00 97.25 199 ALA A N 1
ATOM 1528 C CA . ALA A 1 199 ? 0.399 0.191 8.899 1.00 97.25 199 ALA A CA 1
ATOM 1529 C C . ALA A 1 199 ? -0.582 -0.972 8.668 1.00 97.25 199 ALA A C 1
ATOM 1531 O O . ALA A 1 199 ? -1.730 -0.747 8.276 1.00 97.25 199 ALA A O 1
ATOM 1532 N N . MET A 1 200 ? -0.167 -2.210 8.959 1.00 97.25 200 MET A N 1
ATOM 1533 C CA . MET A 1 200 ? -1.048 -3.381 8.924 1.00 97.25 200 MET A CA 1
ATOM 1534 C C . MET A 1 200 ? -2.194 -3.246 9.922 1.00 97.25 200 MET A C 1
ATOM 1536 O O . MET A 1 200 ? -3.348 -3.457 9.547 1.00 97.25 200 MET A O 1
ATOM 1540 N N . TRP A 1 201 ? -1.898 -2.862 11.165 1.00 96.25 201 TRP A N 1
ATOM 1541 C CA . TRP A 1 201 ? -2.912 -2.666 12.196 1.00 96.25 201 TRP A CA 1
ATOM 1542 C C . TRP A 1 201 ? -3.858 -1.517 11.855 1.00 96.25 201 TRP A C 1
ATOM 1544 O O . TRP A 1 201 ? -5.064 -1.693 11.963 1.00 96.25 201 TRP A O 1
ATOM 1554 N N . THR A 1 202 ? -3.350 -0.385 11.362 1.00 96.69 202 THR A N 1
ATOM 1555 C CA . THR A 1 202 ? -4.170 0.758 10.920 1.00 96.69 202 THR A CA 1
ATOM 1556 C C . THR A 1 202 ? -5.193 0.330 9.871 1.00 96.69 202 THR A C 1
ATOM 1558 O O . THR A 1 202 ? -6.388 0.615 9.987 1.00 96.69 202 THR A O 1
ATOM 1561 N N . LEU A 1 203 ? -4.745 -0.427 8.867 1.00 96.50 203 LEU A N 1
ATOM 1562 C CA . LEU A 1 203 ? -5.636 -0.957 7.845 1.00 96.50 203 LEU A CA 1
ATOM 1563 C C . LEU A 1 203 ? -6.629 -1.971 8.432 1.00 96.50 203 LEU A C 1
ATOM 1565 O O . LEU A 1 203 ? -7.817 -1.899 8.127 1.00 96.50 203 LEU A O 1
ATOM 1569 N N . ALA A 1 204 ? -6.177 -2.879 9.300 1.00 96.44 204 ALA A N 1
ATOM 1570 C CA . ALA A 1 204 ? -7.028 -3.888 9.928 1.00 96.44 204 ALA A CA 1
ATOM 1571 C C . ALA A 1 204 ? -8.129 -3.262 10.800 1.00 96.44 204 ALA A C 1
ATOM 1573 O O . ALA A 1 204 ? -9.289 -3.660 10.693 1.00 96.44 204 ALA A O 1
ATOM 1574 N N . VAL A 1 205 ? -7.799 -2.244 11.601 1.00 95.44 205 VAL A N 1
ATOM 1575 C CA . VAL A 1 205 ? -8.759 -1.515 12.441 1.00 95.44 205 VAL A CA 1
ATOM 1576 C C . VAL A 1 205 ? -9.879 -0.910 11.597 1.00 95.44 205 VAL A C 1
ATOM 1578 O O . VAL A 1 205 ? -11.044 -1.043 11.962 1.00 95.44 205 VAL A O 1
ATOM 1581 N N . SER A 1 206 ? -9.565 -0.342 10.427 1.00 94.31 206 SER A N 1
ATOM 1582 C CA . SER A 1 206 ? -10.586 0.218 9.523 1.00 94.31 206 SER A CA 1
ATOM 1583 C C . SER A 1 206 ? -11.630 -0.805 9.058 1.00 94.31 206 SER A C 1
ATOM 1585 O O . SER A 1 206 ? -12.740 -0.440 8.669 1.00 94.31 206 SER A O 1
ATOM 1587 N N . MET A 1 207 ? -11.280 -2.092 9.119 1.00 92.31 207 MET A N 1
ATOM 1588 C CA . MET A 1 207 ? -12.116 -3.208 8.698 1.00 92.31 207 MET A CA 1
ATOM 1589 C C . MET A 1 207 ? -12.834 -3.896 9.863 1.00 92.31 207 MET A C 1
ATOM 1591 O O . MET A 1 207 ? -13.524 -4.886 9.625 1.00 92.31 207 MET A O 1
ATOM 1595 N N . SER A 1 208 ? -12.683 -3.430 11.108 1.00 93.88 208 SER A N 1
ATOM 1596 C CA . SER A 1 208 ? -13.340 -4.003 12.288 1.00 93.88 208 SER A CA 1
ATOM 1597 C C . SER A 1 208 ? -14.087 -2.950 13.093 1.00 93.88 208 SER A C 1
ATOM 1599 O O . SER A 1 208 ? -13.557 -1.900 13.439 1.00 93.88 208 SER A O 1
ATOM 1601 N N . SER A 1 209 ? -15.327 -3.266 13.465 1.00 92.62 209 SER A N 1
ATOM 1602 C CA . SER A 1 209 ? -16.115 -2.439 14.380 1.00 92.62 209 SER A CA 1
ATOM 1603 C C . SER A 1 209 ? -15.578 -2.461 15.814 1.00 92.62 209 SER A C 1
ATOM 1605 O O . SER A 1 209 ? -15.782 -1.501 16.548 1.00 92.62 209 SER A O 1
ATOM 1607 N N . GLN A 1 210 ? -14.865 -3.520 16.212 1.00 92.62 210 GLN A N 1
ATOM 1608 C CA . GLN A 1 210 ? -14.383 -3.702 17.588 1.00 92.62 210 GLN A CA 1
ATOM 1609 C C . GLN A 1 210 ? -13.293 -2.697 17.977 1.00 92.62 210 GLN A C 1
ATOM 1611 O O . GLN A 1 210 ? -13.162 -2.362 19.149 1.00 92.62 210 GLN A O 1
ATOM 1616 N N . PHE A 1 211 ? -12.526 -2.202 17.003 1.00 90.31 211 PHE A N 1
ATOM 1617 C CA . PHE A 1 211 ? -11.342 -1.376 17.246 1.00 90.31 211 PHE A CA 1
ATOM 1618 C C . PHE A 1 211 ? -11.500 0.077 16.776 1.00 90.31 211 PHE A C 1
ATOM 1620 O O . PHE A 1 211 ? -10.518 0.807 16.707 1.00 90.31 211 PHE A O 1
ATOM 1627 N N . GLN A 1 212 ? -12.719 0.535 16.475 1.00 90.00 212 GLN A N 1
ATOM 1628 C CA . GLN A 1 212 ? -12.939 1.893 15.952 1.00 90.00 212 GLN A CA 1
ATOM 1629 C C . GLN A 1 212 ? -12.399 2.997 16.874 1.00 90.00 212 GLN A C 1
ATOM 1631 O O . GLN A 1 212 ? -11.947 4.025 16.386 1.00 90.00 212 GLN A O 1
ATOM 1636 N N . TYR A 1 213 ? -12.384 2.763 18.189 1.00 90.50 213 TYR A N 1
ATOM 1637 C CA . TYR A 1 213 ? -11.926 3.730 19.188 1.00 90.50 213 TYR A CA 1
ATOM 1638 C C . TYR A 1 213 ? -10.422 4.051 19.132 1.00 90.50 213 TYR A C 1
ATOM 1640 O O . TYR A 1 213 ? -10.038 5.118 19.589 1.00 90.50 213 TYR A O 1
ATOM 1648 N N . ILE A 1 214 ? -9.579 3.167 18.577 1.00 91.25 214 ILE A N 1
ATOM 1649 C CA . ILE A 1 214 ? -8.127 3.409 18.424 1.00 91.25 214 ILE A CA 1
ATOM 1650 C C . ILE A 1 214 ? -7.735 3.840 17.012 1.00 91.25 214 ILE A C 1
ATOM 1652 O O . ILE A 1 214 ? -6.559 4.060 16.742 1.00 91.25 214 ILE A O 1
ATOM 1656 N N . GLN A 1 215 ? -8.690 3.893 16.084 1.00 92.00 215 GLN A N 1
ATOM 1657 C CA . GLN A 1 215 ? -8.404 4.022 14.659 1.00 92.00 215 GLN A CA 1
ATOM 1658 C C . GLN A 1 215 ? -7.611 5.294 14.333 1.00 92.00 215 GLN A C 1
ATOM 1660 O O . GLN A 1 215 ? -6.601 5.227 13.631 1.00 92.00 215 GLN A O 1
ATOM 1665 N N . ASP A 1 216 ? -8.069 6.437 14.839 1.00 92.38 216 ASP A N 1
ATOM 1666 C CA . ASP A 1 216 ? -7.518 7.739 14.465 1.00 92.38 216 ASP A CA 1
ATOM 1667 C C . ASP A 1 216 ? -6.155 7.977 15.128 1.00 92.38 216 ASP A C 1
ATOM 1669 O O . ASP A 1 216 ? -5.212 8.409 14.459 1.00 92.38 216 ASP A O 1
ATOM 1673 N N . ASP A 1 217 ? -6.016 7.580 16.396 1.00 92.62 217 ASP A N 1
ATOM 1674 C CA . ASP A 1 217 ? -4.750 7.616 17.134 1.00 92.62 217 ASP A CA 1
ATOM 1675 C C . ASP A 1 217 ? -3.694 6.713 16.484 1.00 92.62 217 ASP A C 1
ATOM 1677 O O . ASP A 1 217 ? -2.546 7.118 16.280 1.00 92.62 217 ASP A O 1
ATOM 1681 N N . LEU A 1 218 ? -4.088 5.493 16.102 1.00 93.50 218 LEU A N 1
ATOM 1682 C CA . LEU A 1 218 ? -3.194 4.535 15.460 1.00 93.50 218 LEU A CA 1
ATOM 1683 C C . LEU A 1 218 ? -2.761 5.013 14.069 1.00 93.50 218 LEU A C 1
ATOM 1685 O O . LEU A 1 218 ? -1.586 4.878 13.720 1.00 93.50 218 LEU A O 1
ATOM 1689 N N . TYR A 1 219 ? -3.667 5.610 13.290 1.00 95.75 219 TYR A N 1
ATOM 1690 C CA . TYR A 1 219 ? -3.327 6.222 12.004 1.00 95.75 219 TYR A CA 1
ATOM 1691 C C . TYR A 1 219 ? -2.335 7.381 12.172 1.00 95.75 219 TYR A C 1
ATOM 1693 O O . TYR A 1 219 ? -1.315 7.419 11.476 1.00 95.75 219 TYR A O 1
ATOM 1701 N N . ALA A 1 220 ? -2.606 8.305 13.101 1.00 95.19 220 ALA A N 1
ATOM 1702 C CA . ALA A 1 220 ? -1.735 9.446 13.369 1.00 95.19 220 ALA A CA 1
ATOM 1703 C C . ALA A 1 220 ? -0.330 8.984 13.780 1.00 95.19 220 ALA A C 1
ATOM 1705 O O . ALA A 1 220 ? 0.664 9.449 13.218 1.00 95.19 220 ALA A O 1
ATOM 1706 N N . TYR A 1 221 ? -0.246 8.005 14.684 1.00 93.38 221 TYR A N 1
ATOM 1707 C CA . TYR A 1 221 ? 1.023 7.436 15.124 1.00 93.38 221 TYR A CA 1
ATOM 1708 C C . TYR A 1 221 ? 1.775 6.720 13.997 1.00 93.38 221 TYR A C 1
ATOM 1710 O O . TYR A 1 221 ? 2.953 6.989 13.771 1.00 93.38 221 TYR A O 1
ATOM 1718 N N . THR A 1 222 ? 1.093 5.863 13.232 1.00 95.12 222 THR A N 1
ATOM 1719 C CA . THR A 1 222 ? 1.685 5.147 12.087 1.00 95.12 222 THR A CA 1
ATOM 1720 C C . THR A 1 222 ? 2.308 6.115 11.089 1.00 95.12 222 THR A C 1
ATOM 1722 O O . THR A 1 222 ? 3.399 5.876 10.568 1.00 95.12 222 THR A O 1
ATOM 1725 N N . ARG A 1 223 ? 1.620 7.229 10.823 1.00 95.44 223 ARG A N 1
ATOM 1726 C CA . ARG A 1 223 ? 2.128 8.254 9.921 1.00 95.44 223 ARG A CA 1
ATOM 1727 C C . ARG A 1 223 ? 3.391 8.912 10.468 1.00 95.44 223 ARG A C 1
ATOM 1729 O O . ARG A 1 223 ? 4.365 9.024 9.729 1.00 95.44 223 ARG A O 1
ATOM 1736 N N . LEU A 1 224 ? 3.375 9.313 11.738 1.00 93.81 224 LEU A N 1
ATOM 1737 C CA . LEU A 1 224 ? 4.534 9.923 12.390 1.00 93.81 224 LEU A CA 1
ATOM 1738 C C . LEU A 1 224 ? 5.750 8.992 12.351 1.00 93.81 224 LEU A C 1
ATOM 1740 O O . LEU A 1 224 ? 6.834 9.449 12.010 1.00 93.81 224 LEU A O 1
ATOM 1744 N N . MET A 1 225 ? 5.567 7.691 12.607 1.00 91.81 225 MET A N 1
ATOM 1745 C CA . MET A 1 225 ? 6.648 6.703 12.500 1.00 91.81 225 MET A CA 1
ATOM 1746 C C . MET A 1 225 ? 7.236 6.622 11.086 1.00 91.81 225 MET A C 1
ATOM 1748 O O . MET A 1 225 ? 8.453 6.572 10.908 1.00 91.81 225 MET A O 1
ATOM 1752 N N . LEU A 1 226 ? 6.378 6.601 10.062 1.00 93.25 226 LEU A N 1
ATOM 1753 C CA . LEU A 1 226 ? 6.819 6.536 8.670 1.00 93.25 226 LEU A CA 1
ATOM 1754 C C . LEU A 1 226 ? 7.546 7.809 8.231 1.00 93.25 226 LEU A C 1
ATOM 1756 O O . LEU A 1 226 ? 8.529 7.720 7.503 1.00 93.25 226 LEU A O 1
ATOM 1760 N N . GLU A 1 227 ? 7.094 8.978 8.680 1.00 92.25 227 GLU A N 1
ATOM 1761 C CA . GLU A 1 227 ? 7.756 10.257 8.410 1.00 92.25 227 GLU A CA 1
ATOM 1762 C C . GLU A 1 227 ? 9.077 10.384 9.185 1.00 92.25 227 GLU A C 1
ATOM 1764 O O . GLU A 1 227 ? 10.066 10.837 8.616 1.00 92.25 227 GLU A O 1
ATOM 1769 N N . SER A 1 228 ? 9.154 9.907 10.434 1.00 90.38 228 SER A N 1
ATOM 1770 C CA . SER A 1 228 ? 10.417 9.887 11.185 1.00 90.38 228 SER A CA 1
ATOM 1771 C C . SER A 1 228 ? 11.461 8.974 10.547 1.00 90.38 228 SER A C 1
ATOM 1773 O O . SER A 1 228 ? 12.640 9.312 10.538 1.00 90.38 228 SER A O 1
ATOM 1775 N N . LEU A 1 229 ? 11.023 7.853 9.962 1.00 88.38 229 LEU A N 1
ATOM 1776 C CA . LEU A 1 229 ? 11.894 6.922 9.245 1.00 88.38 229 LEU A CA 1
ATOM 1777 C C . LEU A 1 229 ? 12.527 7.574 8.001 1.00 88.38 229 LEU A C 1
ATOM 1779 O O . LEU A 1 229 ? 13.654 7.260 7.643 1.00 88.38 229 LEU A O 1
ATOM 1783 N N . GLU A 1 230 ? 11.820 8.499 7.343 1.00 85.00 230 GLU A N 1
ATOM 1784 C CA . GLU A 1 230 ? 12.340 9.235 6.179 1.00 85.00 230 GLU A CA 1
ATOM 1785 C C . GLU A 1 230 ? 13.375 10.301 6.547 1.00 85.00 230 GLU A C 1
ATOM 1787 O O . GLU A 1 230 ? 14.227 10.638 5.726 1.00 85.00 230 GLU A O 1
ATOM 1792 N N . LEU A 1 231 ? 13.276 10.857 7.754 1.00 83.75 231 LEU A N 1
ATOM 1793 C CA . LEU A 1 231 ? 14.158 11.917 8.234 1.00 83.75 231 LEU A CA 1
ATOM 1794 C C . LEU A 1 231 ? 15.446 11.378 8.864 1.00 83.75 231 LEU A C 1
ATOM 1796 O O . LEU A 1 231 ? 16.337 12.177 9.144 1.00 83.75 231 LEU A O 1
ATOM 1800 N N . ASP A 1 232 ? 15.553 10.064 9.088 1.00 79.00 232 ASP A N 1
ATOM 1801 C CA . ASP A 1 232 ? 16.729 9.439 9.690 1.00 79.00 232 ASP A CA 1
ATOM 1802 C C . ASP A 1 232 ? 17.941 9.515 8.733 1.00 79.00 232 ASP A C 1
ATOM 1804 O O . ASP A 1 232 ? 17.990 8.800 7.723 1.00 79.00 232 ASP A O 1
ATOM 1808 N N . PRO A 1 233 ? 18.956 10.355 9.032 1.00 64.56 233 PRO A N 1
ATOM 1809 C CA . PRO A 1 233 ? 20.109 10.544 8.158 1.00 64.56 233 PRO A CA 1
ATOM 1810 C C . PRO A 1 233 ? 20.988 9.289 8.039 1.00 64.56 233 PRO A C 1
ATOM 1812 O O . PRO A 1 233 ? 21.848 9.238 7.161 1.00 64.56 233 PRO A O 1
ATOM 1815 N N . LEU A 1 234 ? 20.790 8.275 8.891 1.00 63.94 234 LEU A N 1
ATOM 1816 C CA . LEU A 1 234 ? 21.537 7.015 8.854 1.00 63.94 234 LEU A CA 1
ATOM 1817 C C . LEU A 1 234 ? 20.954 5.987 7.867 1.00 63.94 234 LEU A C 1
ATOM 1819 O O . LEU A 1 234 ? 21.649 5.037 7.509 1.00 63.94 234 LEU A O 1
ATOM 1823 N N . GLN A 1 235 ? 19.714 6.163 7.392 1.00 61.22 235 GLN A N 1
ATOM 1824 C CA . GLN A 1 235 ? 19.030 5.202 6.506 1.00 61.22 235 GLN A CA 1
ATOM 1825 C C . GLN A 1 235 ? 19.183 5.474 5.003 1.00 61.22 235 GLN A C 1
ATOM 1827 O O . GLN A 1 235 ? 18.645 4.724 4.185 1.00 61.22 235 GLN A O 1
ATOM 1832 N N . VAL A 1 236 ? 19.938 6.509 4.625 1.00 56.88 236 VAL A N 1
ATOM 1833 C CA . VAL A 1 236 ? 19.979 7.074 3.262 1.00 56.88 236 VAL A CA 1
ATOM 1834 C C . VAL A 1 236 ? 20.360 6.059 2.166 1.00 56.88 236 VAL A C 1
ATOM 1836 O O . VAL A 1 236 ? 19.972 6.247 1.014 1.00 56.88 236 VAL A O 1
ATOM 1839 N N . ASP A 1 237 ? 21.001 4.935 2.505 1.00 59.06 237 ASP A N 1
ATOM 1840 C CA . ASP A 1 237 ? 21.498 3.974 1.510 1.00 59.06 237 ASP A CA 1
ATOM 1841 C C . ASP A 1 237 ? 20.712 2.651 1.400 1.00 59.06 237 ASP A C 1
ATOM 1843 O O . ASP A 1 237 ? 20.988 1.862 0.491 1.00 59.06 237 ASP A O 1
ATOM 1847 N N . CYS A 1 238 ? 19.734 2.360 2.272 1.00 71.12 238 CYS A N 1
ATOM 1848 C CA . CYS A 1 238 ? 19.094 1.034 2.284 1.00 71.12 238 CYS A CA 1
ATOM 1849 C C . CYS A 1 238 ? 17.586 1.063 2.574 1.00 71.12 238 CYS A C 1
ATOM 1851 O O . CYS A 1 238 ? 17.139 0.832 3.696 1.00 71.12 238 CYS A O 1
ATOM 1853 N N . ILE A 1 239 ? 16.786 1.269 1.524 1.00 83.25 239 ILE A N 1
ATOM 1854 C CA . ILE A 1 239 ? 15.324 1.153 1.598 1.00 83.25 239 ILE A CA 1
ATOM 1855 C C . ILE A 1 239 ? 14.944 -0.324 1.744 1.00 83.25 239 ILE A C 1
ATOM 1857 O O . ILE A 1 239 ? 15.278 -1.156 0.894 1.00 83.25 239 ILE A O 1
ATOM 1861 N N . GLN A 1 240 ? 14.220 -0.642 2.814 1.00 88.94 240 GLN A N 1
ATOM 1862 C CA . GLN A 1 240 ? 13.708 -1.984 3.081 1.00 88.94 240 GLN A CA 1
ATOM 1863 C C . GLN A 1 240 ? 12.350 -2.214 2.408 1.00 88.94 240 GLN A C 1
ATOM 1865 O O . GLN A 1 240 ? 11.568 -1.284 2.197 1.00 88.94 240 GLN A O 1
ATOM 1870 N N . ILE A 1 241 ? 12.033 -3.478 2.106 1.00 92.44 241 ILE A N 1
ATOM 1871 C CA . ILE A 1 241 ? 10.762 -3.826 1.448 1.00 92.44 241 ILE A CA 1
ATOM 1872 C C . ILE A 1 241 ? 9.561 -3.486 2.338 1.00 92.44 241 ILE A C 1
ATOM 1874 O O . ILE A 1 241 ? 8.520 -3.053 1.845 1.00 92.44 241 ILE A O 1
ATOM 1878 N N . GLU A 1 242 ? 9.745 -3.594 3.650 1.00 94.50 242 GLU A N 1
ATOM 1879 C CA . GLU A 1 242 ? 8.754 -3.281 4.670 1.00 94.50 242 GLU A CA 1
ATOM 1880 C C . GLU A 1 242 ? 8.316 -1.814 4.607 1.00 94.50 242 GLU A C 1
ATOM 1882 O O . GLU A 1 242 ? 7.136 -1.526 4.781 1.00 94.50 242 GLU A O 1
ATOM 1887 N N . GLN A 1 243 ? 9.226 -0.890 4.278 1.00 93.75 243 GLN A N 1
ATOM 1888 C CA . GLN A 1 243 ? 8.900 0.531 4.138 1.00 93.75 243 GLN A CA 1
ATOM 1889 C C . GLN A 1 243 ? 7.984 0.783 2.932 1.00 93.75 243 GLN A C 1
ATOM 1891 O O . GLN A 1 243 ? 7.008 1.525 3.040 1.00 93.75 243 GLN A O 1
ATOM 1896 N N . VAL A 1 244 ? 8.244 0.128 1.794 1.00 95.62 244 VAL A N 1
ATOM 1897 C CA . VAL A 1 244 ? 7.375 0.219 0.604 1.00 95.62 244 VAL A CA 1
ATOM 1898 C C . VAL A 1 244 ? 5.994 -0.359 0.903 1.00 95.62 244 VAL A C 1
ATOM 1900 O O . VAL A 1 244 ? 4.978 0.244 0.553 1.00 95.62 244 VAL A O 1
ATOM 1903 N N . GLN A 1 245 ? 5.959 -1.515 1.570 1.00 96.94 245 GLN A N 1
ATOM 1904 C CA . GLN A 1 245 ? 4.726 -2.187 1.970 1.00 96.94 245 GLN A CA 1
ATOM 1905 C C . GLN A 1 245 ? 3.916 -1.330 2.949 1.00 96.94 245 GLN A C 1
ATOM 1907 O O . GLN A 1 245 ? 2.708 -1.193 2.773 1.00 96.94 245 GLN A O 1
ATOM 1912 N N . ALA A 1 246 ? 4.565 -0.701 3.930 1.00 97.50 246 ALA A N 1
ATOM 1913 C CA . ALA A 1 246 ? 3.915 0.178 4.895 1.00 97.50 246 ALA A CA 1
ATOM 1914 C C . ALA A 1 246 ? 3.269 1.396 4.214 1.00 97.50 246 ALA A C 1
ATOM 1916 O O . ALA A 1 246 ? 2.092 1.672 4.447 1.00 97.50 246 ALA A O 1
ATOM 1917 N N . TRP A 1 247 ? 3.988 2.069 3.306 1.00 97.31 247 TRP A N 1
ATOM 1918 C CA . TRP A 1 247 ? 3.434 3.185 2.530 1.00 97.31 247 TRP A CA 1
ATOM 1919 C C . TRP A 1 247 ? 2.270 2.763 1.626 1.00 97.31 247 TRP A C 1
ATOM 1921 O O . TRP A 1 247 ? 1.289 3.497 1.524 1.00 97.31 247 TRP A O 1
ATOM 1931 N N . ALA A 1 248 ? 2.334 1.578 1.009 1.00 97.31 248 ALA A N 1
ATOM 1932 C CA . ALA A 1 248 ? 1.225 1.041 0.220 1.00 97.31 248 ALA A CA 1
ATOM 1933 C C . ALA A 1 248 ? -0.029 0.802 1.080 1.00 97.31 248 ALA A C 1
ATOM 1935 O O . ALA A 1 248 ? -1.128 1.195 0.690 1.00 97.31 248 ALA A O 1
ATOM 1936 N N . LEU A 1 249 ? 0.122 0.192 2.262 1.00 98.00 249 LEU A N 1
ATOM 1937 C CA . LEU A 1 249 ? -0.999 -0.054 3.177 1.00 98.00 249 LEU A CA 1
ATOM 1938 C C . LEU A 1 249 ? -1.589 1.250 3.728 1.00 98.00 249 LEU A C 1
ATOM 1940 O O . LEU A 1 249 ? -2.812 1.381 3.789 1.00 98.00 249 LEU A O 1
ATOM 1944 N N . LEU A 1 250 ? -0.742 2.224 4.076 1.00 97.69 250 LEU A N 1
ATOM 1945 C CA . LEU A 1 250 ? -1.197 3.530 4.549 1.00 97.69 250 LEU A CA 1
ATOM 1946 C C . LEU A 1 250 ? -1.955 4.290 3.454 1.00 97.69 250 LEU A C 1
ATOM 1948 O O . LEU A 1 250 ? -3.027 4.825 3.722 1.00 97.69 250 LEU A O 1
ATOM 1952 N N . ALA A 1 251 ? -1.455 4.287 2.214 1.00 97.38 251 ALA A N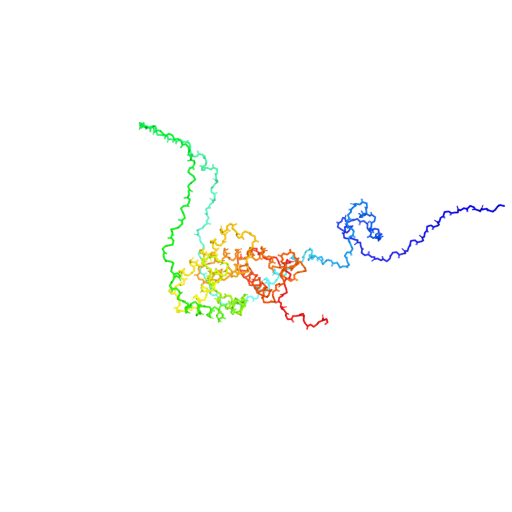 1
ATOM 1953 C CA . ALA A 1 251 ? -2.150 4.903 1.085 1.00 97.38 251 ALA A CA 1
ATOM 1954 C C . ALA A 1 251 ? -3.539 4.281 0.870 1.00 97.38 251 ALA A C 1
ATOM 1956 O O . ALA A 1 251 ? -4.521 5.003 0.709 1.00 97.38 251 ALA A O 1
ATOM 1957 N N . MET A 1 252 ? -3.646 2.949 0.944 1.00 96.00 252 MET A N 1
ATOM 1958 C CA . MET A 1 252 ? -4.934 2.250 0.857 1.00 96.00 252 MET A CA 1
ATOM 1959 C C . MET A 1 252 ? -5.896 2.662 1.974 1.00 96.00 252 MET A C 1
ATOM 1961 O O . MET A 1 252 ? -7.064 2.937 1.701 1.00 96.00 252 MET A O 1
ATOM 1965 N N . TYR A 1 253 ? -5.421 2.748 3.219 1.00 97.19 253 TYR A N 1
ATOM 1966 C CA . TYR A 1 253 ? -6.233 3.247 4.330 1.00 97.19 253 TYR A CA 1
ATOM 1967 C C . TYR A 1 253 ? -6.734 4.674 4.061 1.00 97.19 253 TYR A C 1
ATOM 1969 O O . TYR A 1 253 ? -7.912 4.971 4.246 1.00 97.19 253 TYR A O 1
ATOM 1977 N N . GLU A 1 254 ? -5.862 5.553 3.575 1.00 97.44 254 GLU A N 1
ATOM 1978 C CA . GLU A 1 254 ? -6.201 6.951 3.318 1.00 97.44 254 GLU A CA 1
ATOM 1979 C C . GLU A 1 254 ? -7.212 7.127 2.196 1.00 97.44 254 GLU A C 1
ATOM 1981 O O . GLU A 1 254 ? -8.122 7.943 2.342 1.00 97.44 254 GLU A O 1
ATOM 1986 N N . PHE A 1 255 ? -7.111 6.338 1.124 1.00 94.62 255 PHE A N 1
ATOM 1987 C CA . PHE A 1 255 ? -8.133 6.315 0.080 1.00 94.62 255 PHE A CA 1
ATOM 1988 C C . PHE A 1 255 ? -9.499 5.883 0.618 1.00 94.62 255 PHE A C 1
ATOM 1990 O O . PHE A 1 255 ? -10.513 6.422 0.186 1.00 94.62 255 PHE A O 1
ATOM 1997 N N . MET A 1 256 ? -9.537 4.947 1.571 1.00 93.31 256 MET A N 1
ATOM 1998 C CA . MET A 1 256 ? -10.793 4.441 2.131 1.00 93.31 256 MET A CA 1
ATOM 1999 C C . MET A 1 256 ? -11.395 5.332 3.224 1.00 93.31 256 MET A C 1
ATOM 2001 O O . MET A 1 256 ? -12.613 5.329 3.394 1.00 93.31 256 MET A O 1
ATOM 2005 N N . ARG A 1 257 ? -10.566 6.020 4.022 1.00 94.44 257 ARG A N 1
ATOM 2006 C CA . ARG A 1 257 ? -11.000 6.621 5.300 1.00 94.44 257 ARG A CA 1
ATOM 2007 C C . ARG A 1 257 ? -10.707 8.108 5.450 1.00 94.44 257 ARG A C 1
ATOM 2009 O O . ARG A 1 257 ? -11.418 8.766 6.199 1.00 94.44 257 ARG A O 1
ATOM 2016 N N . VAL A 1 258 ? -9.675 8.634 4.790 1.00 95.00 258 VAL A N 1
ATOM 2017 C CA . VAL A 1 258 ? -9.186 10.004 5.037 1.00 95.00 258 VAL A CA 1
ATOM 2018 C C . VAL A 1 258 ? -9.549 10.939 3.893 1.00 95.00 258 VAL A C 1
ATOM 2020 O O . VAL A 1 258 ? -10.121 12.002 4.108 1.00 95.00 258 VAL A O 1
ATOM 2023 N N . GLY A 1 259 ? -9.209 10.559 2.666 1.00 92.94 259 GLY A N 1
ATOM 2024 C CA . GLY A 1 259 ? -9.501 11.355 1.487 1.00 92.94 259 GLY A CA 1
ATOM 2025 C C . GLY A 1 259 ? -8.491 11.158 0.368 1.00 92.94 259 GLY A C 1
ATOM 2026 O O . GLY A 1 259 ? -7.323 10.818 0.577 1.00 92.94 259 GLY A O 1
ATOM 2027 N N . TYR A 1 260 ? -8.955 11.450 -0.843 1.00 91.81 260 TYR A N 1
ATOM 2028 C CA . TYR A 1 260 ? -8.235 11.164 -2.076 1.00 91.81 260 TYR A CA 1
ATOM 2029 C C . TYR A 1 260 ? -6.853 11.830 -2.157 1.00 91.81 260 TYR A C 1
ATOM 2031 O O . TYR A 1 260 ? -5.847 11.154 -2.361 1.00 91.81 260 TYR A O 1
ATOM 2039 N N . ARG A 1 261 ? -6.774 13.148 -1.916 1.00 92.75 261 ARG A N 1
ATOM 2040 C CA . ARG A 1 261 ? -5.511 13.912 -1.996 1.00 92.75 261 ARG A CA 1
ATOM 2041 C C . ARG A 1 261 ? -4.440 13.368 -1.052 1.00 92.75 261 ARG A C 1
ATOM 2043 O O . ARG A 1 261 ? -3.261 13.361 -1.395 1.00 92.75 261 ARG A O 1
ATOM 2050 N N . ARG A 1 262 ? -4.847 12.925 0.142 1.00 94.88 262 ARG A N 1
ATOM 2051 C CA . ARG A 1 262 ? -3.940 12.363 1.147 1.00 94.88 262 ARG A CA 1
ATOM 2052 C C . ARG A 1 262 ? -3.392 11.018 0.672 1.00 94.88 262 ARG A C 1
ATOM 2054 O O . ARG A 1 262 ? -2.174 10.877 0.584 1.00 94.88 262 ARG A O 1
ATOM 2061 N N . GLY A 1 263 ? -4.292 10.112 0.274 1.00 95.50 263 GLY A N 1
ATOM 2062 C CA . GLY A 1 263 ? -3.932 8.798 -0.260 1.00 95.50 263 GLY A CA 1
ATOM 2063 C C . GLY A 1 263 ? -3.030 8.898 -1.484 1.00 95.50 263 GLY A C 1
ATOM 2064 O O . GLY A 1 263 ? -2.053 8.162 -1.587 1.00 95.50 263 GLY A O 1
ATOM 2065 N N . TRP A 1 264 ? -3.276 9.875 -2.360 1.00 94.00 264 TRP A N 1
ATOM 2066 C CA . TRP A 1 264 ? -2.451 10.127 -3.540 1.00 94.00 264 TRP A CA 1
ATOM 2067 C C . TRP A 1 264 ? -1.009 10.512 -3.189 1.00 94.00 264 TRP A C 1
ATOM 2069 O O . TRP A 1 264 ? -0.065 9.949 -3.745 1.00 94.00 264 TRP A O 1
ATOM 2079 N N . MET A 1 265 ? -0.813 11.412 -2.220 1.00 95.44 265 MET A N 1
ATOM 2080 C CA . MET A 1 265 ? 0.531 11.792 -1.766 1.00 95.44 265 MET A CA 1
ATOM 2081 C C . MET A 1 265 ? 1.288 10.602 -1.162 1.00 95.44 265 MET A C 1
ATOM 2083 O O . MET A 1 265 ? 2.464 10.394 -1.472 1.00 95.44 265 MET A O 1
ATOM 2087 N N . SER A 1 266 ? 0.621 9.790 -0.340 1.00 96.50 266 SER A N 1
ATOM 2088 C CA . SER A 1 266 ? 1.221 8.588 0.253 1.00 96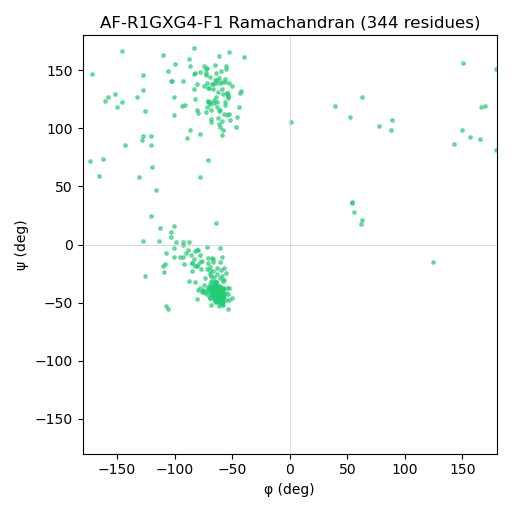.50 266 SER A CA 1
ATOM 2089 C C . SER A 1 266 ? 1.505 7.501 -0.790 1.00 96.50 266 SER A C 1
ATOM 2091 O O . SER A 1 266 ? 2.555 6.858 -0.744 1.00 96.50 266 SER A O 1
ATOM 2093 N N . ALA A 1 267 ? 0.631 7.335 -1.786 1.00 95.81 267 ALA A N 1
ATOM 2094 C CA . ALA A 1 267 ? 0.865 6.440 -2.916 1.00 95.81 267 ALA A CA 1
ATOM 2095 C C . ALA A 1 267 ? 2.087 6.889 -3.733 1.00 95.81 267 ALA A C 1
ATOM 2097 O O . ALA A 1 267 ? 2.945 6.073 -4.060 1.00 95.81 267 ALA A O 1
ATOM 2098 N N . GLY A 1 268 ? 2.245 8.197 -3.967 1.00 94.44 268 GLY A N 1
ATOM 2099 C CA . GLY A 1 268 ? 3.421 8.757 -4.633 1.00 94.44 268 GLY A CA 1
ATOM 2100 C C . GLY A 1 268 ? 4.737 8.443 -3.909 1.00 94.44 268 GLY A C 1
ATOM 2101 O O . GLY A 1 268 ? 5.737 8.131 -4.563 1.00 94.44 268 GLY A O 1
ATOM 2102 N N . LYS A 1 269 ? 4.740 8.459 -2.568 1.00 94.06 269 LYS A N 1
ATOM 2103 C CA . LYS A 1 269 ? 5.882 7.998 -1.759 1.00 94.06 269 LYS A CA 1
ATOM 2104 C C . LYS A 1 269 ? 6.153 6.510 -1.973 1.00 94.06 269 LYS A C 1
ATOM 2106 O O . LYS A 1 269 ? 7.281 6.143 -2.300 1.00 94.06 269 LYS A O 1
ATOM 2111 N N . CYS A 1 270 ? 5.121 5.667 -1.887 1.00 95.81 270 CYS A N 1
ATOM 2112 C CA . CYS A 1 270 ? 5.229 4.233 -2.172 1.00 95.81 270 CYS A CA 1
ATOM 2113 C C . CYS A 1 270 ? 5.861 3.968 -3.551 1.00 95.81 270 CYS A C 1
ATOM 2115 O O . CYS A 1 270 ? 6.810 3.190 -3.658 1.00 95.81 270 CYS A O 1
ATOM 2117 N N . PHE A 1 271 ? 5.395 4.656 -4.598 1.00 94.62 271 PHE A N 1
ATOM 2118 C CA . PHE A 1 271 ? 5.896 4.461 -5.960 1.00 94.62 271 PHE A CA 1
ATOM 2119 C C . PHE A 1 271 ? 7.368 4.840 -6.088 1.00 94.62 271 PHE A C 1
ATOM 2121 O O . PHE A 1 271 ? 8.158 4.094 -6.667 1.00 94.62 271 PHE A O 1
ATOM 2128 N N . ARG A 1 272 ? 7.757 5.976 -5.501 1.00 92.50 272 ARG A N 1
ATOM 2129 C CA . ARG A 1 272 ? 9.151 6.431 -5.477 1.00 92.50 272 ARG A CA 1
ATOM 2130 C C . ARG A 1 272 ? 10.050 5.429 -4.762 1.00 92.50 272 ARG A C 1
ATOM 2132 O O . ARG A 1 272 ? 11.079 5.058 -5.323 1.00 92.50 272 ARG A O 1
ATOM 2139 N N . PHE A 1 273 ? 9.648 4.924 -3.597 1.00 92.25 273 PHE A N 1
ATOM 2140 C CA . PHE A 1 273 ? 10.420 3.897 -2.896 1.00 92.25 273 PHE A CA 1
ATOM 2141 C C . PHE A 1 273 ? 10.500 2.585 -3.689 1.00 92.25 273 PHE A C 1
ATOM 2143 O O . PHE A 1 273 ? 11.579 2.003 -3.788 1.00 92.25 273 PHE A O 1
ATOM 2150 N N . ALA A 1 274 ? 9.416 2.153 -4.342 1.00 92.00 274 ALA A N 1
ATOM 2151 C CA . ALA A 1 274 ? 9.424 0.970 -5.206 1.00 92.00 274 ALA A CA 1
ATOM 2152 C C . ALA A 1 274 ? 10.396 1.111 -6.397 1.00 92.00 274 ALA A C 1
ATOM 2154 O O . ALA A 1 274 ? 11.075 0.149 -6.770 1.00 92.00 274 ALA A O 1
ATOM 2155 N N . ILE A 1 275 ? 10.491 2.309 -6.986 1.00 89.12 275 ILE A N 1
ATOM 2156 C CA . ILE A 1 275 ? 11.445 2.619 -8.061 1.00 89.12 275 ILE A CA 1
ATOM 2157 C C . ILE A 1 275 ? 12.880 2.644 -7.528 1.00 89.12 275 ILE A C 1
ATOM 2159 O O . ILE A 1 275 ? 13.751 2.030 -8.145 1.00 89.12 275 ILE A O 1
ATOM 2163 N N . LEU A 1 276 ? 13.125 3.299 -6.388 1.00 87.06 276 LEU A N 1
ATOM 2164 C CA . LEU A 1 276 ? 14.451 3.383 -5.761 1.00 87.06 276 LEU A CA 1
ATOM 2165 C C . LEU A 1 276 ? 14.987 2.000 -5.363 1.00 87.06 276 LEU A C 1
ATOM 2167 O O . LEU A 1 276 ? 16.151 1.696 -5.614 1.00 87.06 276 LEU A O 1
ATOM 2171 N N . MET A 1 277 ? 14.119 1.117 -4.860 1.00 86.31 277 MET A N 1
ATOM 2172 C CA . MET A 1 277 ? 14.430 -0.295 -4.601 1.00 86.31 277 MET A CA 1
ATOM 2173 C C . MET A 1 277 ? 14.579 -1.150 -5.869 1.00 86.31 277 MET A C 1
ATOM 2175 O O . MET A 1 277 ? 14.846 -2.348 -5.776 1.00 86.31 277 MET A O 1
ATOM 2179 N N . LYS A 1 278 ? 14.373 -0.569 -7.057 1.00 86.00 278 LYS A N 1
ATOM 2180 C CA . LYS A 1 278 ? 14.395 -1.255 -8.357 1.00 86.00 278 LYS A CA 1
ATOM 2181 C C . LYS A 1 278 ? 13.455 -2.462 -8.423 1.00 86.00 278 LYS A C 1
ATOM 2183 O O . LYS A 1 278 ? 13.744 -3.438 -9.116 1.00 86.00 278 LYS A O 1
ATOM 2188 N N . LEU A 1 279 ? 12.294 -2.384 -7.761 1.00 86.75 279 LEU A N 1
ATOM 2189 C CA . LEU A 1 279 ? 11.333 -3.492 -7.760 1.00 86.75 279 LEU A CA 1
ATOM 2190 C C . LEU A 1 279 ? 10.837 -3.826 -9.176 1.00 86.75 279 LEU A C 1
ATOM 2192 O O . LEU A 1 279 ? 10.585 -4.983 -9.472 1.00 86.75 279 LEU A O 1
ATOM 2196 N N . HIS A 1 280 ? 10.792 -2.851 -10.088 1.00 83.31 280 HIS A N 1
ATOM 2197 C CA . HIS A 1 280 ? 10.430 -3.050 -11.498 1.00 83.31 280 HIS A CA 1
ATOM 2198 C C . HIS A 1 280 ? 11.356 -4.012 -12.271 1.00 83.31 280 HIS A C 1
ATOM 2200 O O . HIS A 1 280 ? 10.980 -4.446 -13.360 1.00 83.31 280 HIS A O 1
ATOM 2206 N N . ASN A 1 281 ? 12.544 -4.332 -11.734 1.00 81.44 281 ASN A N 1
ATOM 2207 C CA . ASN A 1 281 ? 13.551 -5.168 -12.388 1.00 81.44 281 ASN A CA 1
ATOM 2208 C C . ASN A 1 281 ? 13.922 -6.447 -11.609 1.00 81.44 281 ASN A C 1
ATOM 2210 O O . ASN A 1 281 ? 15.018 -6.974 -11.789 1.00 81.44 281 ASN A O 1
ATOM 2214 N N . ILE A 1 282 ? 13.032 -6.951 -10.743 1.00 80.31 282 ILE A N 1
ATOM 2215 C CA . ILE A 1 282 ? 13.305 -8.133 -9.894 1.00 80.31 282 ILE A CA 1
ATOM 2216 C C . ILE A 1 282 ? 13.666 -9.382 -10.716 1.00 80.31 282 ILE A C 1
ATOM 2218 O O . ILE A 1 282 ? 14.549 -10.134 -10.313 1.00 80.31 282 ILE A O 1
ATOM 2222 N N . ASP A 1 283 ? 13.015 -9.591 -11.865 1.00 74.31 283 ASP A N 1
ATOM 2223 C CA . ASP A 1 283 ? 13.220 -10.771 -12.722 1.00 74.31 283 ASP A CA 1
ATOM 2224 C C . ASP A 1 283 ? 14.285 -10.547 -13.823 1.00 74.31 283 ASP A C 1
ATOM 2226 O O . ASP A 1 283 ? 14.565 -11.444 -14.623 1.00 74.31 283 ASP A O 1
ATOM 2230 N N . GLY A 1 284 ? 14.886 -9.353 -13.898 1.00 64.62 284 GLY A N 1
ATOM 2231 C CA . GLY A 1 284 ? 15.891 -9.020 -14.907 1.00 64.62 284 GLY A CA 1
ATOM 2232 C C . GLY A 1 284 ? 17.242 -9.698 -14.661 1.00 64.62 284 GLY A C 1
ATOM 2233 O O . GLY A 1 284 ? 17.643 -9.924 -13.522 1.00 64.62 284 GLY A O 1
ATOM 2234 N N . LEU A 1 285 ? 17.993 -9.953 -15.740 1.00 52.56 285 LEU A N 1
ATOM 2235 C CA . LEU A 1 285 ? 19.341 -10.554 -15.704 1.00 52.56 285 LEU A CA 1
ATOM 2236 C C . LEU A 1 285 ? 20.336 -9.779 -14.810 1.00 52.56 285 LEU A C 1
ATOM 2238 O O . LEU A 1 285 ? 21.264 -10.378 -14.274 1.00 52.56 285 LEU A O 1
ATOM 2242 N N . ASP A 1 286 ? 20.098 -8.479 -14.604 1.00 53.06 286 ASP A N 1
ATOM 2243 C CA . ASP A 1 286 ? 20.895 -7.594 -13.740 1.00 53.06 286 ASP A CA 1
ATOM 2244 C C . ASP A 1 286 ? 20.322 -7.440 -12.312 1.00 53.06 286 ASP A C 1
ATOM 2246 O O . ASP A 1 286 ? 20.983 -6.885 -11.434 1.00 53.06 286 ASP A O 1
ATOM 2250 N N . GLY A 1 287 ? 19.091 -7.908 -12.060 1.00 51.88 287 GLY A N 1
ATOM 2251 C CA . GLY A 1 287 ? 18.306 -7.619 -10.848 1.00 51.88 287 GLY A CA 1
ATOM 2252 C C . GLY A 1 287 ? 18.808 -8.298 -9.572 1.00 51.88 287 GLY A C 1
ATOM 2253 O O . GLY A 1 287 ? 18.544 -7.820 -8.472 1.00 51.88 287 GLY A O 1
ATOM 2254 N N . ILE A 1 288 ? 19.580 -9.378 -9.711 1.00 53.53 288 ILE A N 1
ATOM 2255 C CA . ILE A 1 288 ? 20.149 -10.138 -8.586 1.00 53.53 288 ILE A CA 1
ATOM 2256 C C . ILE A 1 288 ? 21.678 -9.949 -8.501 1.00 53.53 288 ILE A C 1
ATOM 2258 O O . ILE A 1 288 ? 22.273 -10.177 -7.454 1.00 53.53 288 ILE A O 1
ATOM 2262 N N . ALA A 1 289 ? 22.332 -9.489 -9.576 1.00 44.81 289 ALA A N 1
ATOM 2263 C CA . ALA A 1 289 ? 23.781 -9.628 -9.732 1.00 44.81 289 ALA A CA 1
ATOM 2264 C C . ALA A 1 289 ? 24.636 -8.458 -9.210 1.00 44.81 289 ALA A C 1
ATOM 2266 O O . ALA A 1 289 ? 25.837 -8.648 -9.041 1.00 44.81 289 ALA A O 1
ATOM 2267 N N . VAL A 1 290 ? 24.079 -7.264 -8.958 1.00 46.94 290 VAL A N 1
ATOM 2268 C CA . VAL A 1 290 ? 24.934 -6.074 -8.730 1.00 46.94 290 VAL A CA 1
ATOM 2269 C C . VAL A 1 290 ? 24.945 -5.560 -7.283 1.00 46.94 290 VAL A C 1
ATOM 2271 O O . VAL A 1 290 ? 25.946 -4.977 -6.883 1.00 46.94 290 VAL A O 1
ATOM 2274 N N . ASN A 1 291 ? 23.925 -5.826 -6.451 1.00 45.81 291 ASN A N 1
ATOM 2275 C CA . ASN A 1 291 ? 23.809 -5.131 -5.151 1.00 45.81 291 ASN A CA 1
ATOM 2276 C C . ASN A 1 291 ? 23.638 -6.006 -3.893 1.00 45.81 291 ASN A C 1
ATOM 2278 O O . ASN A 1 291 ? 23.493 -5.450 -2.807 1.00 45.81 291 ASN A O 1
ATOM 2282 N N . SER A 1 292 ? 23.661 -7.340 -3.953 1.00 47.78 292 SER A N 1
ATOM 2283 C CA . SER A 1 292 ? 23.631 -8.142 -2.718 1.00 47.78 292 SER A CA 1
ATOM 2284 C C . SER A 1 292 ? 24.354 -9.472 -2.873 1.00 47.78 292 SER A C 1
ATOM 2286 O O . SER A 1 292 ? 23.933 -10.350 -3.614 1.00 47.78 292 SER A O 1
ATOM 2288 N N . SER A 1 293 ? 25.404 -9.651 -2.080 1.00 43.31 293 SER A N 1
ATOM 2289 C CA . SER A 1 293 ? 26.105 -10.911 -1.803 1.00 43.31 293 SER A CA 1
ATOM 2290 C C . SER A 1 293 ? 25.239 -11.963 -1.079 1.00 43.31 293 SER A C 1
ATOM 2292 O O . SER A 1 293 ? 25.765 -12.912 -0.503 1.00 43.31 293 SER A O 1
ATOM 2294 N N . VAL A 1 294 ? 23.910 -11.822 -1.107 1.00 57.59 294 VAL A N 1
ATOM 2295 C CA . VAL A 1 294 ? 22.940 -12.691 -0.438 1.00 57.59 294 VAL A CA 1
ATOM 2296 C C . VAL A 1 294 ? 21.942 -13.169 -1.482 1.00 57.59 294 VAL A C 1
ATOM 2298 O O . VAL A 1 294 ? 21.182 -12.382 -2.044 1.00 57.59 294 VAL A O 1
ATOM 2301 N N . THR A 1 295 ? 21.933 -14.474 -1.743 1.00 63.31 295 THR A N 1
ATOM 2302 C CA . THR A 1 295 ? 20.865 -15.122 -2.505 1.00 63.31 295 THR A CA 1
ATOM 2303 C C . THR A 1 295 ? 19.555 -14.937 -1.746 1.00 63.31 295 THR A C 1
ATOM 2305 O O . THR A 1 295 ? 19.333 -15.584 -0.722 1.00 63.31 295 THR A O 1
ATOM 2308 N N . LEU A 1 296 ? 18.707 -14.029 -2.220 1.00 72.81 296 LEU A N 1
ATOM 2309 C CA . LEU A 1 296 ? 17.387 -13.793 -1.644 1.00 72.81 296 LEU A CA 1
ATOM 2310 C C . LEU A 1 296 ? 16.553 -15.078 -1.694 1.00 72.81 296 LEU A C 1
ATOM 2312 O O . LEU A 1 296 ? 16.572 -15.815 -2.682 1.00 72.81 296 LEU A O 1
ATOM 2316 N N . SER A 1 297 ? 15.805 -15.343 -0.628 1.00 83.62 297 SER A N 1
ATOM 2317 C CA . SER A 1 297 ? 14.888 -16.480 -0.576 1.00 83.62 297 SER A CA 1
ATOM 2318 C C . SER A 1 297 ? 13.754 -16.328 -1.598 1.00 83.62 297 SER A C 1
ATOM 2320 O O . SER A 1 297 ? 13.341 -15.223 -1.950 1.00 83.62 297 SER A O 1
ATOM 2322 N N . TRP A 1 298 ? 13.171 -17.445 -2.040 1.00 83.19 298 TRP A N 1
ATOM 2323 C CA . TRP A 1 298 ? 11.989 -17.416 -2.912 1.00 83.19 298 TRP A CA 1
ATOM 2324 C C . TRP A 1 298 ? 10.839 -16.586 -2.328 1.00 83.19 298 TRP A C 1
ATOM 2326 O O . TRP A 1 298 ? 10.160 -15.874 -3.061 1.00 83.19 298 TRP A O 1
ATOM 2336 N N . ALA A 1 299 ? 10.644 -16.648 -1.008 1.00 85.12 299 ALA A N 1
ATOM 2337 C CA . ALA A 1 299 ? 9.628 -15.860 -0.318 1.00 85.12 299 ALA A CA 1
ATOM 2338 C C . ALA A 1 299 ? 9.901 -14.350 -0.424 1.00 85.12 299 ALA A C 1
ATOM 2340 O O . ALA A 1 299 ? 8.982 -13.585 -0.681 1.00 85.12 299 ALA A O 1
ATOM 2341 N N . GLU A 1 300 ? 11.159 -13.932 -0.284 1.00 86.56 300 GLU A N 1
ATOM 2342 C CA . GLU A 1 300 ? 11.588 -12.537 -0.429 1.00 86.56 300 GLU A CA 1
ATOM 2343 C C . GLU A 1 300 ? 11.399 -11.993 -1.841 1.00 86.56 300 GLU A C 1
ATOM 2345 O O . GLU A 1 300 ? 10.980 -10.850 -2.019 1.00 86.56 300 GLU A O 1
ATOM 2350 N N . ILE A 1 301 ? 11.742 -12.791 -2.851 1.00 87.12 301 ILE A N 1
ATOM 2351 C CA . ILE A 1 301 ? 11.545 -12.423 -4.257 1.00 87.12 301 ILE A CA 1
ATOM 2352 C C . ILE A 1 301 ? 10.048 -12.255 -4.533 1.00 87.12 301 ILE A C 1
ATOM 2354 O O . ILE A 1 301 ? 9.628 -11.267 -5.133 1.00 87.12 301 ILE A O 1
ATOM 2358 N N . GLU A 1 302 ? 9.236 -13.188 -4.042 1.00 88.25 302 GLU A N 1
ATOM 2359 C CA . GLU A 1 302 ? 7.791 -13.170 -4.238 1.00 88.25 302 GLU A CA 1
ATOM 2360 C C . GLU A 1 302 ? 7.102 -12.003 -3.504 1.00 88.25 302 GLU A C 1
ATOM 2362 O O . GLU A 1 302 ? 6.231 -11.352 -4.078 1.00 88.25 302 GLU A O 1
ATOM 2367 N N . GLU A 1 303 ? 7.509 -11.668 -2.276 1.00 91.88 303 GLU A N 1
ATOM 2368 C CA . GLU A 1 303 ? 7.016 -10.478 -1.560 1.00 91.88 303 GLU A CA 1
ATOM 2369 C C . GLU A 1 303 ? 7.353 -9.183 -2.303 1.00 91.88 303 GLU A C 1
ATOM 2371 O O . GLU A 1 303 ? 6.502 -8.299 -2.435 1.00 91.88 303 GLU A O 1
ATOM 2376 N N . ARG A 1 304 ? 8.569 -9.074 -2.850 1.00 92.38 304 ARG A N 1
ATOM 2377 C CA . ARG A 1 304 ? 8.967 -7.925 -3.671 1.00 92.38 304 ARG A CA 1
ATOM 2378 C C . ARG A 1 304 ? 8.127 -7.826 -4.947 1.00 92.38 304 ARG A C 1
ATOM 2380 O O . ARG A 1 304 ? 7.642 -6.742 -5.271 1.00 92.38 304 ARG A O 1
ATOM 2387 N N . ARG A 1 305 ? 7.898 -8.955 -5.628 1.00 91.31 305 ARG A N 1
ATOM 2388 C CA . ARG A 1 305 ? 7.057 -9.041 -6.833 1.00 91.31 305 ARG A CA 1
ATOM 2389 C C . ARG A 1 305 ? 5.628 -8.582 -6.547 1.00 91.31 305 ARG A C 1
ATOM 2391 O O . ARG A 1 305 ? 5.093 -7.743 -7.269 1.00 91.31 305 ARG A O 1
ATOM 2398 N N . ARG 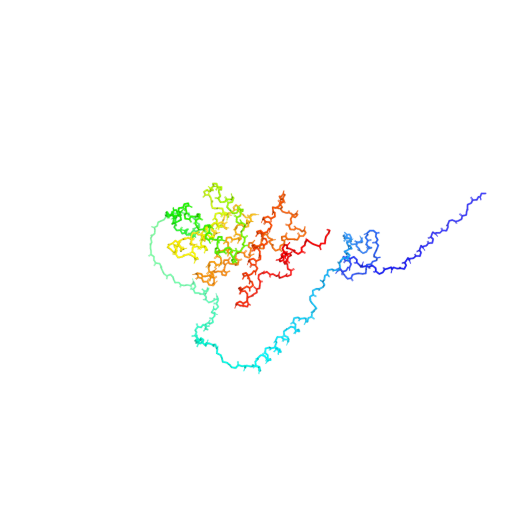A 1 306 ? 5.015 -9.096 -5.480 1.00 94.12 306 ARG A N 1
ATOM 2399 C CA . ARG A 1 306 ? 3.644 -8.739 -5.081 1.00 94.12 306 ARG A CA 1
ATOM 2400 C C . ARG A 1 306 ? 3.523 -7.276 -4.683 1.00 94.12 306 ARG A C 1
ATOM 2402 O O . ARG A 1 306 ? 2.589 -6.610 -5.113 1.00 94.12 306 ARG A O 1
ATOM 2409 N N . THR A 1 307 ? 4.487 -6.765 -3.919 1.00 95.50 307 THR A N 1
ATOM 2410 C CA . THR A 1 307 ? 4.542 -5.344 -3.544 1.00 95.50 307 THR A CA 1
ATOM 2411 C C . THR A 1 307 ? 4.595 -4.448 -4.780 1.00 95.50 307 THR A C 1
ATOM 2413 O O . THR A 1 307 ? 3.842 -3.480 -4.863 1.00 95.50 307 THR A O 1
ATOM 2416 N N . PHE A 1 308 ? 5.413 -4.797 -5.780 1.00 94.69 308 PHE A N 1
ATOM 2417 C CA . PHE A 1 308 ? 5.440 -4.061 -7.042 1.00 94.69 308 PHE A CA 1
ATOM 2418 C C . PHE A 1 308 ? 4.089 -4.089 -7.759 1.00 94.69 308 PHE A C 1
ATOM 2420 O O . PHE A 1 308 ? 3.591 -3.039 -8.153 1.00 94.69 308 PHE A O 1
ATOM 2427 N N . TRP A 1 309 ? 3.484 -5.268 -7.930 1.00 93.62 309 TRP A N 1
ATOM 2428 C CA . TRP A 1 309 ? 2.205 -5.378 -8.635 1.00 93.62 309 TRP A CA 1
ATOM 2429 C C . TRP A 1 309 ? 1.073 -4.650 -7.911 1.00 93.62 309 TRP A C 1
ATOM 2431 O O . TRP A 1 309 ? 0.210 -4.069 -8.569 1.00 93.62 309 TRP A O 1
ATOM 2441 N N . MET A 1 310 ? 1.104 -4.601 -6.578 1.00 94.81 310 MET A N 1
ATOM 2442 C CA . MET A 1 310 ? 0.183 -3.769 -5.805 1.00 94.81 310 MET A CA 1
ATOM 2443 C C . MET A 1 310 ? 0.406 -2.281 -6.069 1.00 94.81 310 MET A C 1
ATOM 2445 O O . MET A 1 310 ? -0.547 -1.588 -6.412 1.00 94.81 310 MET A O 1
ATOM 2449 N N . ALA A 1 311 ? 1.649 -1.796 -6.004 1.00 94.81 311 ALA A N 1
ATOM 2450 C CA . ALA A 1 311 ? 1.967 -0.406 -6.332 1.00 94.81 311 ALA A CA 1
ATOM 2451 C C . ALA A 1 311 ? 1.554 -0.045 -7.773 1.00 94.81 311 ALA A C 1
ATOM 2453 O O . ALA A 1 311 ? 0.929 0.988 -7.999 1.00 94.81 311 ALA A O 1
ATOM 2454 N N . TYR A 1 312 ? 1.825 -0.929 -8.736 1.00 92.62 312 TYR A N 1
ATOM 2455 C CA . TYR A 1 312 ? 1.410 -0.777 -10.130 1.00 92.62 312 TYR A CA 1
ATOM 2456 C C . TYR A 1 312 ? -0.116 -0.712 -10.275 1.00 92.62 312 TYR A C 1
ATOM 2458 O O . TYR A 1 312 ? -0.633 0.117 -11.019 1.00 92.62 312 TYR A O 1
ATOM 2466 N N . THR A 1 313 ? -0.850 -1.561 -9.553 1.00 92.12 313 THR A N 1
ATOM 2467 C CA . THR A 1 313 ? -2.321 -1.575 -9.582 1.00 92.12 313 THR A CA 1
ATOM 2468 C C . THR A 1 313 ? -2.895 -0.277 -9.021 1.00 92.12 313 THR A C 1
ATOM 2470 O O . THR A 1 313 ? -3.798 0.298 -9.626 1.00 92.12 313 THR A O 1
ATOM 2473 N N . ILE A 1 314 ? -2.333 0.225 -7.917 1.00 92.81 314 ILE A N 1
ATOM 2474 C CA . ILE A 1 314 ? -2.729 1.506 -7.320 1.00 92.81 314 ILE A CA 1
ATOM 2475 C C . ILE A 1 314 ? -2.458 2.662 -8.303 1.00 92.81 314 ILE A C 1
ATOM 2477 O O . ILE A 1 314 ? -3.354 3.466 -8.539 1.00 92.81 314 ILE A O 1
ATOM 2481 N N . ASP A 1 315 ? -1.281 2.715 -8.941 1.00 92.62 315 ASP A N 1
ATOM 2482 C CA . ASP A 1 315 ? -0.926 3.742 -9.944 1.00 92.62 315 ASP A CA 1
ATOM 2483 C C . ASP A 1 315 ? -1.902 3.752 -11.130 1.00 92.62 315 ASP A C 1
ATOM 2485 O O . ASP A 1 315 ? -2.363 4.809 -11.564 1.00 92.62 315 ASP A O 1
ATOM 2489 N N . ARG A 1 316 ? -2.278 2.566 -11.626 1.00 90.12 316 ARG A N 1
ATOM 2490 C CA . ARG A 1 316 ? -3.247 2.425 -12.722 1.00 90.12 316 ARG A CA 1
ATOM 2491 C C . ARG A 1 316 ? -4.639 2.872 -12.308 1.00 90.12 316 ARG A C 1
ATOM 2493 O O . ARG A 1 316 ? -5.278 3.584 -13.072 1.00 90.12 316 ARG A O 1
ATOM 2500 N N . PHE A 1 317 ? -5.095 2.476 -11.124 1.00 88.12 317 PHE A N 1
ATOM 2501 C CA . PHE A 1 317 ? -6.410 2.859 -10.622 1.00 88.12 317 PHE A CA 1
ATOM 2502 C C . PHE A 1 317 ? -6.520 4.379 -10.440 1.00 88.12 317 PHE A C 1
ATOM 2504 O O . PHE A 1 317 ? -7.447 4.990 -10.959 1.00 88.12 317 PHE A O 1
ATOM 2511 N N . ILE A 1 318 ? -5.520 4.997 -9.806 1.00 88.62 318 ILE A N 1
ATOM 2512 C CA . ILE A 1 318 ? -5.418 6.455 -9.640 1.00 88.62 318 ILE A CA 1
ATOM 2513 C C . ILE A 1 318 ? -5.418 7.169 -10.998 1.00 88.62 318 ILE A C 1
ATOM 2515 O O . ILE A 1 318 ? -6.183 8.104 -11.220 1.00 88.62 318 ILE A O 1
ATOM 2519 N N . SER A 1 319 ? -4.576 6.714 -11.928 1.00 86.31 319 SER A N 1
ATOM 2520 C CA . SER A 1 319 ? -4.435 7.362 -13.237 1.00 86.31 319 SER A CA 1
ATOM 2521 C C . SER A 1 319 ? -5.700 7.243 -14.089 1.00 86.31 319 SER A C 1
ATOM 2523 O O . SER A 1 319 ? -5.991 8.139 -14.877 1.00 86.31 319 SER A O 1
ATOM 2525 N N . LEU A 1 320 ? -6.460 6.152 -13.936 1.00 86.00 320 LEU A N 1
ATOM 2526 C CA . LEU A 1 320 ? -7.746 5.969 -14.611 1.00 86.00 320 LEU A CA 1
ATOM 2527 C C . LEU A 1 320 ? -8.823 6.922 -14.086 1.00 86.00 320 LEU A C 1
ATOM 2529 O O . LEU A 1 320 ? -9.638 7.376 -14.884 1.00 86.00 320 LEU A O 1
ATOM 2533 N N . LEU A 1 321 ? -8.830 7.219 -12.784 1.00 82.94 321 LEU A N 1
ATOM 2534 C CA . LEU A 1 321 ? -9.820 8.118 -12.187 1.00 82.94 321 LEU A CA 1
ATOM 2535 C C . LEU A 1 321 ? -9.619 9.575 -12.626 1.00 82.94 321 LEU A C 1
ATOM 2537 O O . LEU A 1 321 ? -10.592 10.236 -12.974 1.00 82.94 321 LEU A O 1
ATOM 2541 N N . ASP A 1 322 ? -8.369 10.041 -12.692 1.00 77.75 322 ASP A N 1
ATOM 2542 C CA . ASP A 1 322 ? -8.068 11.470 -12.874 1.00 77.75 322 ASP A CA 1
ATOM 2543 C C . ASP A 1 322 ? -7.399 11.828 -14.214 1.00 77.75 322 ASP A C 1
ATOM 2545 O O . ASP A 1 322 ? -7.011 12.975 -14.429 1.00 77.75 322 ASP A O 1
ATOM 2549 N N . GLN A 1 323 ? -7.206 10.858 -15.117 1.00 78.75 323 GLN A N 1
ATOM 2550 C CA . GLN A 1 323 ? -6.449 11.029 -16.373 1.00 78.75 323 GLN A CA 1
ATOM 2551 C C . GLN A 1 323 ? -5.010 11.545 -16.161 1.00 78.75 323 GLN A C 1
ATOM 2553 O O . GLN A 1 323 ? -4.419 12.194 -17.030 1.00 78.75 323 GLN A O 1
ATOM 2558 N N . LEU A 1 324 ? -4.429 11.245 -14.997 1.00 77.94 324 LEU A N 1
ATOM 2559 C CA . LEU A 1 324 ? -3.069 11.637 -14.642 1.00 77.94 324 LEU A CA 1
ATOM 2560 C C . LEU A 1 324 ? -2.025 10.782 -15.379 1.00 77.94 324 LEU A C 1
ATOM 2562 O O . LEU A 1 324 ? -2.295 9.636 -15.754 1.00 77.94 324 LEU A O 1
ATOM 2566 N N . PRO A 1 325 ? -0.811 11.319 -15.602 1.00 80.00 325 PRO A N 1
ATOM 2567 C CA . PRO A 1 325 ? 0.276 10.540 -16.172 1.00 80.00 325 PRO A CA 1
ATOM 2568 C C . PRO A 1 325 ? 0.673 9.396 -15.233 1.00 80.00 325 PRO A C 1
ATOM 2570 O O . PRO A 1 325 ? 0.797 9.575 -14.024 1.00 80.00 325 PRO A O 1
ATOM 2573 N N . LEU A 1 326 ? 0.927 8.233 -15.828 1.00 84.56 326 LEU A N 1
ATOM 2574 C CA . LEU A 1 326 ? 1.341 7.024 -15.121 1.00 84.56 326 LEU A CA 1
ATOM 2575 C C . LEU A 1 326 ? 2.739 7.182 -14.526 1.00 84.56 326 LEU A C 1
ATOM 2577 O O . LEU A 1 326 ? 3.656 7.647 -15.210 1.00 84.56 326 LEU A O 1
ATOM 2581 N N . THR A 1 327 ? 2.924 6.707 -13.296 1.00 82.06 327 THR A N 1
ATOM 2582 C CA . THR A 1 327 ? 4.241 6.686 -12.649 1.00 82.06 327 THR A CA 1
ATOM 2583 C C . THR A 1 327 ? 5.098 5.538 -13.182 1.00 82.06 327 THR A C 1
ATOM 2585 O O . THR A 1 327 ? 6.305 5.696 -13.374 1.00 82.06 327 THR A O 1
ATOM 2588 N N . PHE A 1 328 ? 4.488 4.379 -13.453 1.00 81.56 328 PHE A N 1
ATOM 2589 C CA . PHE A 1 328 ? 5.192 3.209 -13.977 1.00 81.56 328 PHE A CA 1
ATOM 2590 C C . PHE A 1 328 ? 5.004 3.058 -15.493 1.00 81.56 328 PHE A C 1
ATOM 2592 O O . PHE A 1 328 ? 3.926 2.685 -15.977 1.00 81.56 328 PHE A O 1
ATOM 2599 N N . ASP A 1 329 ? 6.086 3.267 -16.251 1.00 74.88 329 ASP A N 1
ATOM 2600 C CA . ASP A 1 329 ? 6.117 2.958 -17.682 1.00 74.88 329 ASP A CA 1
ATOM 2601 C C . ASP A 1 329 ? 6.088 1.436 -17.897 1.00 74.88 329 ASP A C 1
ATOM 2603 O O . ASP A 1 329 ? 6.956 0.698 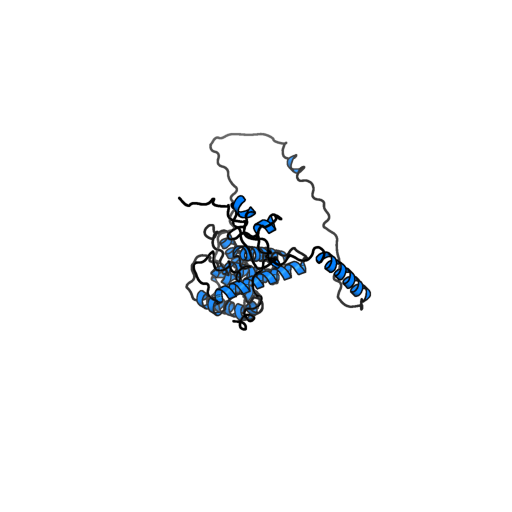-17.426 1.00 74.88 329 ASP A O 1
ATOM 2607 N N . GLN A 1 330 ? 5.094 0.967 -18.652 1.00 69.75 330 GLN A N 1
ATOM 2608 C CA . GLN A 1 330 ? 4.900 -0.445 -18.978 1.00 69.75 330 GLN A CA 1
ATOM 2609 C C . GLN A 1 330 ? 6.110 -1.048 -19.707 1.00 69.75 330 GLN A C 1
ATOM 2611 O O . GLN A 1 330 ? 6.351 -2.247 -19.599 1.00 69.75 330 GLN A O 1
ATOM 2616 N N . HIS A 1 331 ? 6.884 -0.239 -20.432 1.00 60.66 331 HIS A N 1
ATOM 2617 C CA . HIS A 1 331 ? 8.051 -0.709 -21.177 1.00 60.66 331 HIS A CA 1
ATOM 2618 C C . HIS A 1 331 ? 9.281 -0.993 -20.304 1.00 60.66 331 HIS A C 1
ATOM 2620 O O . HIS A 1 331 ? 10.215 -1.641 -20.775 1.00 60.66 331 HIS A O 1
ATOM 2626 N N . VAL A 1 332 ? 9.283 -0.527 -19.053 1.00 61.84 332 VAL A N 1
ATOM 2627 C CA . VAL A 1 332 ? 10.410 -0.657 -18.113 1.00 61.84 332 VAL A CA 1
ATOM 2628 C C . VAL A 1 332 ? 10.184 -1.796 -17.106 1.00 61.84 332 VAL A C 1
ATOM 2630 O O . VAL A 1 332 ? 11.110 -2.211 -16.413 1.00 61.84 332 VAL A O 1
ATOM 2633 N N . VAL A 1 333 ? 8.968 -2.348 -17.046 1.00 68.25 333 VAL A N 1
ATOM 2634 C CA . VAL A 1 333 ? 8.617 -3.461 -16.154 1.00 68.25 333 VAL A CA 1
ATOM 2635 C C . VAL A 1 333 ? 9.106 -4.781 -16.747 1.00 68.25 333 VAL A C 1
ATOM 2637 O O . VAL A 1 333 ? 8.591 -5.230 -17.769 1.00 68.25 333 VAL A O 1
ATOM 2640 N N . SER A 1 334 ? 10.075 -5.429 -16.097 1.00 66.94 334 SER A N 1
ATOM 2641 C CA . SER A 1 334 ? 10.595 -6.745 -16.510 1.00 66.94 334 SER A CA 1
ATOM 2642 C C . SER A 1 334 ? 10.073 -7.906 -15.655 1.00 66.94 334 SER A C 1
ATOM 2644 O O . SER A 1 334 ? 10.553 -9.028 -15.781 1.00 66.94 334 SER A O 1
ATOM 2646 N N . ILE A 1 335 ? 9.074 -7.656 -14.805 1.00 64.19 335 ILE A N 1
ATOM 2647 C CA . ILE A 1 335 ? 8.510 -8.645 -13.881 1.00 64.19 335 ILE A CA 1
ATOM 2648 C C . ILE A 1 335 ? 7.465 -9.517 -14.577 1.00 64.19 335 ILE A C 1
ATOM 2650 O O . ILE A 1 335 ? 6.554 -9.010 -15.236 1.00 64.19 335 ILE A O 1
ATOM 2654 N N . ALA A 1 336 ? 7.547 -10.832 -14.378 1.00 64.88 336 ALA A N 1
ATOM 2655 C CA . ALA A 1 336 ? 6.531 -11.753 -14.865 1.00 64.88 336 ALA A CA 1
ATOM 2656 C C . ALA A 1 336 ? 5.218 -11.616 -14.054 1.00 64.88 336 ALA A C 1
ATOM 2658 O O . ALA A 1 336 ? 5.253 -11.591 -12.819 1.00 64.88 336 ALA A O 1
ATOM 2659 N N . PRO A 1 337 ? 4.047 -11.563 -14.717 1.00 56.25 337 PRO A N 1
ATOM 2660 C CA . PRO A 1 337 ? 2.752 -11.458 -14.041 1.00 56.25 337 PRO A CA 1
ATOM 2661 C C . PRO A 1 337 ? 2.322 -12.742 -13.306 1.00 56.25 337 PRO A C 1
ATOM 2663 O O . PRO A 1 337 ? 1.387 -12.686 -12.515 1.00 56.25 337 PRO A O 1
ATOM 2666 N N . ASP A 1 338 ? 2.990 -13.885 -13.521 1.00 45.25 338 ASP A N 1
ATOM 2667 C CA . ASP A 1 338 ? 2.656 -15.150 -12.850 1.00 45.25 338 ASP A CA 1
ATOM 2668 C C . ASP A 1 338 ? 3.890 -16.076 -12.705 1.00 45.25 338 ASP A C 1
ATOM 2670 O O . ASP A 1 338 ? 4.572 -16.341 -13.703 1.00 45.25 338 ASP A O 1
ATOM 2674 N N . PRO A 1 339 ? 4.194 -16.619 -11.505 1.00 49.47 339 PRO A N 1
ATOM 2675 C CA . PRO A 1 339 ? 5.234 -17.636 -11.323 1.00 49.47 339 PRO A CA 1
ATOM 2676 C C . PRO A 1 339 ? 4.921 -18.998 -11.974 1.00 49.47 339 PRO A C 1
ATOM 2678 O O . PRO A 1 339 ? 5.818 -19.837 -12.061 1.00 49.47 339 PRO A O 1
ATOM 2681 N N . LYS A 1 340 ? 3.687 -19.265 -12.431 1.00 42.78 340 LYS A N 1
ATOM 2682 C CA . LYS A 1 340 ? 3.290 -20.609 -12.903 1.00 42.78 340 LYS A CA 1
ATOM 2683 C C . LYS A 1 340 ? 3.548 -20.920 -14.380 1.00 42.78 340 LYS A C 1
ATOM 2685 O O . LYS A 1 340 ? 3.342 -22.061 -14.785 1.00 42.78 340 LYS A O 1
ATOM 2690 N N . VAL A 1 341 ? 4.023 -19.975 -15.191 1.00 42.06 341 VAL A N 1
ATOM 2691 C CA . VAL A 1 341 ? 4.123 -20.191 -16.654 1.00 42.06 341 VAL A CA 1
ATOM 2692 C C . VAL A 1 341 ? 5.467 -20.791 -17.108 1.00 42.06 341 VAL A C 1
ATOM 2694 O O . VAL A 1 341 ? 5.585 -21.228 -18.245 1.00 42.06 341 VAL A O 1
ATOM 2697 N N . ASN A 1 342 ? 6.465 -20.933 -16.228 1.00 37.50 342 ASN A N 1
ATOM 2698 C CA . ASN A 1 342 ? 7.794 -21.440 -16.608 1.00 37.50 342 ASN A CA 1
ATOM 2699 C C . ASN A 1 342 ? 8.178 -22.776 -15.946 1.00 37.50 342 ASN A C 1
ATOM 2701 O O . ASN A 1 342 ? 9.299 -22.939 -15.472 1.00 37.50 342 ASN A O 1
ATOM 2705 N N . VAL A 1 343 ? 7.273 -23.762 -15.959 1.00 42.53 343 VAL A N 1
ATOM 2706 C CA . VAL A 1 343 ? 7.624 -25.179 -15.723 1.00 42.53 343 VAL A CA 1
ATOM 2707 C C . VAL A 1 343 ? 7.016 -26.057 -16.819 1.00 42.53 343 VAL A C 1
ATOM 2709 O O . VAL A 1 343 ? 6.215 -26.946 -16.564 1.00 42.53 343 VAL A O 1
ATOM 2712 N N . SER A 1 344 ? 7.368 -25.785 -18.074 1.00 34.06 344 SER A N 1
ATOM 2713 C CA . SER A 1 344 ? 7.191 -26.742 -19.174 1.00 34.06 344 SER A CA 1
ATOM 2714 C C . SER A 1 344 ? 7.994 -26.306 -20.397 1.00 34.06 344 SER A C 1
ATOM 2716 O O . SER A 1 344 ? 7.417 -26.019 -21.440 1.00 34.06 344 SER A O 1
ATOM 2718 N N . GLN A 1 345 ? 9.313 -26.175 -20.246 1.00 37.56 345 GLN A N 1
ATOM 2719 C CA . GLN A 1 345 ? 10.304 -26.270 -21.328 1.00 37.56 345 GLN A CA 1
ATOM 2720 C C . GLN A 1 345 ? 11.700 -26.040 -20.742 1.00 37.56 345 GLN A C 1
ATOM 2722 O O . GLN A 1 345 ? 12.237 -24.935 -20.789 1.00 37.56 345 GLN A O 1
ATOM 2727 N N . ARG A 1 346 ? 12.272 -27.093 -20.161 1.00 34.47 346 ARG A N 1
ATOM 2728 C CA . ARG A 1 346 ? 13.702 -27.404 -20.217 1.00 34.47 346 ARG A CA 1
ATOM 2729 C C . ARG A 1 346 ? 13.928 -28.835 -19.777 1.00 34.47 346 ARG A C 1
ATOM 2731 O O . ARG A 1 346 ? 13.265 -29.237 -18.797 1.00 34.47 346 ARG A O 1
#

Foldseek 3Di:
DDDDDDDDDDDDDDPPDDPADAWPVCVVVVHDFPPDPPATPVCVVVVHDGHRDPDDDDDPDPDCPVVVVVVVVVVVVVVVVVVDPDDDDDDDDDDDDDDDDDDDDPPVVVPPPDDDDDDDDDDDDDDDDDDPPPDPDDPDDDDDQPCVPQDPVNLVVLLVLLVVPVCVPQVQADNVVLVVVVPDDDDPDLDLNVLLSLLSSLLSLVVDPVNVVCNVSSLVVSVVSLVVVVVPPVCVPDQDLSSLNSLLSNLVSCVVPPDDVVSVVSLVVSLVSLVVLVLLCLPPPCNQPDPDPDDDDPNRSRSSVSSVVSSQVVQVVSCVVPVDDGSDDPVSRPHDPDPPPPDDDD